Protein AF-A0ABD1E360-F1 (afdb_monomer_lite)

Sequence (286 aa):
MIKMSAKTRVPNFTTKESLCLLDLVDRYKSVLECKKSDTFANKQKKETWDKLAQEFNAKNEAYRPVDVLKNKYANCKRMAKRRNADEKMYIGGTGGGPPIDIRKPNDEDLKIKNIIGSQLTGRESQFDSDAIANAEVIIEGVYDIQETETEDVEKIEDTNVKILPNNDQAQNSNHNWKNYTPGDLKTPKSTHLKVKHHKDGIANKIVKWTEKKAEKEELEKVMSKEIFELNKTQRQKLFEIELKCAEEKLKQIIEENAMKNTELKRKLEMLEEEHDLKMKILRKNN

Secondary structure (DSSP, 8-state):
-------PPPPPPPHHHHHHHHHHHHHTHHHHT-----HHHHHHHHHHHHHHHHHHHHHSSS---HHHHHHHHHHHHHHHHHHHHHHHHHHT--S-PPPP--PPPPHHHHHHHHHHTHHHH-PPPTTSTT----------------------------------------------GGG--GGGG-PPPPGGG-----SS-HHHHHHHHHHHHHHHHHHHHHHHHHHHHHHHHHHHHHHHHHHHHHHHHHHHHHHHHHHHHHHHHHHHHHHHHHHHHHHHHHHH--

pLDDT: mean 78.46, std 20.77, range [28.91, 98.0]

Foldseek 3Di:
DPPPPDDPDADDDDPVLLVLLLVLCLVVLCLCVDPDDDPVSVVSNVVSLVVSLVVSVVVDVGRDDSVRSVVSVVVLLVVLLVLLVVVVCLVPDPPPDDDDPSPDQDPSS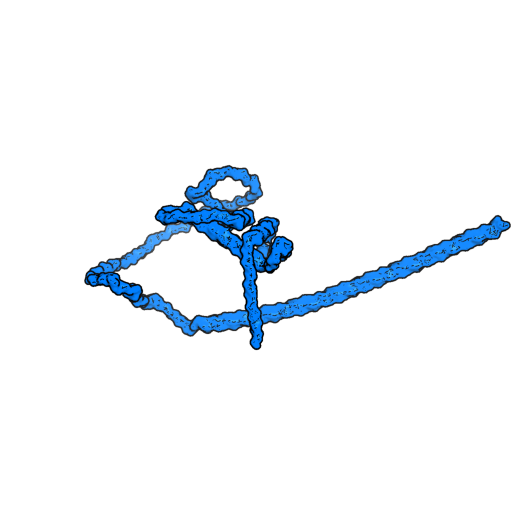VSSCVSNPCVRNPDADPPDPPRPDDDDDDDDDDDDDDDDDDDDDDDDDDDDDPDDDPPPPPPDDPDDCPPDDPVVPDDDDDPVPDDDDDPCPPVVVVVVVVVVVVVVVVVVVVVVVVVVVVVVVVVVVVVVVVVVVVVVVVVVVVVVVVVVVVVVVVVVVVVVVVVVVVVVVVVVVD

Organism: Hypothenemus hampei (NCBI:txid57062)

InterPro domains:
  IPR028002 Myb/SANT-like DNA-binding domain 5 [PF13873] (9-85)

Radius of gyration: 41.07 Å; chains: 1; bounding box: 122×69×112 Å

Structure (mmCIF, N/CA/C/O backbone):
data_AF-A0ABD1E360-F1
#
_entry.id   AF-A0ABD1E360-F1
#
loop_
_atom_site.group_PDB
_atom_site.id
_atom_site.type_symbol
_atom_site.label_atom_id
_atom_site.label_alt_id
_atom_site.label_comp_id
_atom_site.label_asym_id
_atom_site.label_entity_id
_atom_site.label_seq_id
_atom_site.pdbx_PDB_ins_code
_atom_site.Cartn_x
_atom_site.Cartn_y
_atom_site.Cartn_z
_atom_site.occupancy
_atom_site.B_iso_or_equiv
_atom_site.auth_seq_id
_atom_site.auth_comp_id
_atom_site.auth_asym_id
_atom_site.auth_atom_id
_atom_site.pdbx_PDB_model_num
ATOM 1 N N . MET A 1 1 ? 26.573 -27.887 8.930 1.00 38.09 1 MET A N 1
ATOM 2 C CA . MET A 1 1 ? 26.212 -27.460 7.558 1.00 38.09 1 MET A CA 1
ATOM 3 C C . MET A 1 1 ? 24.713 -27.191 7.515 1.00 38.09 1 MET A C 1
ATOM 5 O O . MET A 1 1 ? 23.936 -28.136 7.541 1.00 38.09 1 MET A O 1
ATOM 9 N N . ILE A 1 2 ? 24.294 -25.925 7.522 1.00 42.62 2 ILE A N 1
ATOM 10 C CA . ILE A 1 2 ? 22.883 -25.564 7.329 1.00 42.62 2 ILE A CA 1
ATOM 11 C C . ILE A 1 2 ? 22.625 -25.638 5.823 1.00 42.62 2 ILE A C 1
ATOM 13 O O . ILE A 1 2 ? 23.199 -24.861 5.062 1.00 42.62 2 ILE A O 1
ATOM 17 N N . LYS A 1 3 ? 21.821 -26.610 5.378 1.00 44.38 3 LYS A N 1
ATOM 18 C CA . LYS A 1 3 ? 21.340 -26.666 3.993 1.00 44.38 3 LYS A CA 1
ATOM 19 C C . LYS A 1 3 ? 20.515 -25.401 3.745 1.00 44.38 3 LYS A C 1
ATOM 21 O O . LYS A 1 3 ? 19.413 -25.287 4.272 1.00 44.38 3 LYS A O 1
ATOM 26 N N . MET A 1 4 ? 21.037 -24.455 2.963 1.00 49.78 4 MET A N 1
ATOM 27 C CA . MET A 1 4 ? 20.188 -23.423 2.374 1.00 49.78 4 MET A CA 1
ATOM 28 C C . MET A 1 4 ? 19.175 -24.142 1.485 1.00 49.78 4 MET A C 1
ATOM 30 O O . MET A 1 4 ? 19.559 -24.816 0.527 1.00 49.78 4 MET A O 1
ATOM 34 N N . SER A 1 5 ? 17.892 -24.064 1.834 1.00 53.06 5 SER A N 1
ATOM 35 C CA . SER A 1 5 ? 16.832 -24.565 0.968 1.00 53.06 5 SER A CA 1
ATOM 36 C C . SER A 1 5 ? 16.891 -23.796 -0.351 1.00 53.06 5 SER A C 1
ATOM 38 O O . SER A 1 5 ? 16.971 -22.565 -0.374 1.00 53.06 5 SER A O 1
ATOM 40 N N . ALA A 1 6 ? 16.911 -24.522 -1.469 1.00 57.22 6 ALA A N 1
ATOM 41 C CA . ALA A 1 6 ? 16.827 -23.912 -2.784 1.00 57.22 6 ALA A CA 1
ATOM 42 C C . ALA A 1 6 ? 15.533 -23.091 -2.842 1.00 57.22 6 ALA A C 1
ATOM 44 O O . ALA A 1 6 ? 14.439 -23.633 -2.692 1.00 57.22 6 ALA A O 1
ATOM 45 N N . LYS A 1 7 ? 15.657 -21.770 -2.998 1.00 58.00 7 LYS A N 1
ATOM 46 C CA . LYS A 1 7 ? 14.508 -20.870 -3.089 1.00 58.00 7 LYS A CA 1
ATOM 47 C C . LYS A 1 7 ? 13.750 -21.204 -4.370 1.00 58.00 7 LYS A C 1
ATOM 49 O O . LYS A 1 7 ? 14.189 -20.838 -5.459 1.00 58.00 7 LYS A O 1
ATOM 54 N N . THR A 1 8 ? 12.642 -21.928 -4.238 1.00 61.66 8 THR A N 1
ATOM 55 C CA . THR A 1 8 ? 11.751 -22.259 -5.350 1.00 61.66 8 THR A CA 1
ATOM 56 C C . THR A 1 8 ? 11.389 -20.970 -6.079 1.00 61.66 8 THR A C 1
ATOM 58 O O . THR A 1 8 ? 10.963 -19.993 -5.457 1.00 61.66 8 THR A O 1
ATOM 61 N N . ARG A 1 9 ? 11.636 -20.926 -7.393 1.00 67.69 9 ARG A N 1
ATOM 62 C CA . ARG A 1 9 ? 11.351 -19.732 -8.194 1.00 67.69 9 ARG A CA 1
ATOM 63 C C . ARG A 1 9 ? 9.847 -19.483 -8.146 1.00 67.69 9 ARG A C 1
ATOM 65 O O . ARG A 1 9 ? 9.062 -20.377 -8.444 1.00 67.69 9 ARG A O 1
ATOM 72 N N . VAL A 1 10 ? 9.465 -18.271 -7.754 1.00 70.56 10 VAL A N 1
ATOM 73 C CA . VAL A 1 10 ? 8.061 -17.851 -7.767 1.00 70.56 10 VAL A CA 1
ATOM 74 C C . VAL A 1 10 ? 7.578 -17.861 -9.224 1.00 70.56 10 VAL A C 1
ATOM 76 O O . VAL A 1 10 ? 8.328 -17.398 -10.090 1.00 70.56 10 VAL A O 1
ATOM 79 N N . PRO A 1 11 ? 6.364 -18.362 -9.515 1.00 80.06 11 PRO A N 1
ATOM 80 C CA . PRO A 1 11 ? 5.799 -18.311 -10.856 1.00 80.06 11 PRO A CA 1
ATOM 81 C C . PRO A 1 11 ? 5.786 -16.883 -11.413 1.00 80.06 11 PRO A C 1
ATOM 83 O O . PRO A 1 11 ? 5.513 -15.910 -10.692 1.00 80.06 11 PRO A O 1
ATOM 86 N N . ASN A 1 12 ? 6.067 -16.761 -12.712 1.00 89.56 12 ASN A N 1
ATOM 87 C CA . ASN A 1 12 ? 5.958 -15.489 -13.421 1.00 89.56 12 ASN A CA 1
ATOM 88 C C . ASN A 1 12 ? 4.529 -14.936 -13.311 1.00 89.56 12 ASN A C 1
ATOM 90 O O . ASN A 1 12 ? 3.576 -15.675 -13.073 1.00 89.56 12 ASN A O 1
ATOM 94 N N . PHE A 1 13 ? 4.386 -13.621 -13.458 1.00 91.12 13 PHE A N 1
ATOM 95 C CA . PHE A 1 13 ? 3.066 -13.006 -13.549 1.00 91.12 13 PHE A CA 1
ATOM 96 C C . PHE A 1 13 ? 2.423 -13.356 -14.885 1.00 91.12 13 PHE A C 1
ATOM 98 O O . PHE A 1 13 ? 3.027 -13.152 -15.938 1.00 91.12 13 PHE A O 1
ATOM 105 N N . THR A 1 14 ? 1.188 -13.829 -14.830 1.00 91.69 14 THR A N 1
ATOM 106 C CA . THR A 1 14 ? 0.319 -13.933 -15.999 1.00 91.69 14 THR A CA 1
ATOM 107 C C . THR A 1 14 ? -0.167 -12.545 -16.428 1.00 91.69 14 THR A C 1
ATOM 109 O O . THR A 1 14 ? -0.127 -11.574 -15.659 1.00 91.69 14 THR A O 1
ATOM 112 N N . THR A 1 15 ? -0.657 -12.432 -17.662 1.00 90.88 15 THR A N 1
ATOM 113 C CA . THR A 1 15 ? -1.258 -11.187 -18.166 1.00 90.88 15 THR A CA 1
ATOM 114 C C . THR A 1 15 ? -2.479 -10.791 -17.332 1.00 90.88 15 THR A C 1
ATOM 116 O O . THR A 1 15 ? -2.609 -9.634 -16.949 1.00 90.88 15 THR A O 1
ATOM 119 N N . LYS A 1 16 ? -3.326 -11.762 -16.955 1.00 91.50 16 LYS A N 1
ATOM 120 C CA . LYS A 1 16 ? -4.513 -11.535 -16.114 1.00 91.50 16 LYS A CA 1
ATOM 121 C C . LYS A 1 16 ? -4.145 -10.977 -14.737 1.00 91.50 16 LYS A C 1
ATOM 123 O O . LYS A 1 16 ? -4.737 -9.994 -14.303 1.00 91.50 16 LYS A O 1
ATOM 128 N N . GLU A 1 17 ? -3.141 -11.556 -14.078 1.00 93.62 17 GLU A N 1
ATOM 129 C CA . GLU A 1 17 ? -2.633 -11.037 -12.802 1.00 93.62 17 GLU A CA 1
ATOM 130 C C . GLU A 1 17 ? -2.058 -9.627 -12.957 1.00 93.62 17 GLU A C 1
ATOM 132 O O . GLU A 1 17 ? -2.291 -8.761 -12.118 1.00 93.62 17 GLU A O 1
ATOM 137 N N . SER A 1 18 ? -1.313 -9.378 -14.036 1.00 94.19 18 SER A N 1
ATOM 138 C CA . SER A 1 18 ? -0.721 -8.061 -14.288 1.00 94.19 18 SER A CA 1
ATOM 139 C C . SER A 1 18 ? -1.804 -6.998 -14.481 1.00 94.19 18 SER A C 1
ATOM 141 O O . SER A 1 18 ? -1.735 -5.947 -13.850 1.00 94.19 18 SER A O 1
ATOM 143 N N . LEU A 1 19 ? -2.847 -7.288 -15.263 1.00 94.44 19 LEU A N 1
ATOM 144 C CA . LEU A 1 19 ? -3.990 -6.389 -15.447 1.00 94.44 19 LEU A CA 1
ATOM 145 C C . LEU A 1 19 ? -4.777 -6.184 -14.147 1.00 94.44 19 LEU A C 1
ATOM 147 O O . LEU A 1 19 ? -5.068 -5.043 -13.798 1.00 94.44 19 LEU A O 1
ATOM 151 N N . CYS A 1 20 ? -5.029 -7.252 -13.382 1.00 94.88 20 CYS A N 1
ATOM 152 C CA . CYS A 1 20 ? -5.690 -7.160 -12.078 1.00 94.88 20 CYS A CA 1
ATOM 153 C C . CYS A 1 20 ? -4.910 -6.266 -11.101 1.00 94.88 20 CYS A C 1
ATOM 155 O O . CYS A 1 20 ? -5.510 -5.504 -10.342 1.00 94.88 20 CYS A O 1
ATOM 157 N N . LEU A 1 21 ? -3.575 -6.349 -11.102 1.00 96.44 21 LEU A N 1
ATOM 158 C CA . LEU A 1 21 ? -2.732 -5.468 -10.298 1.00 96.44 21 LEU A CA 1
ATOM 159 C C . LEU A 1 21 ? -2.902 -4.006 -10.729 1.00 96.44 21 LEU A C 1
ATOM 161 O O . LEU A 1 21 ? -3.075 -3.143 -9.873 1.00 96.44 21 LEU A O 1
ATOM 165 N N . LEU A 1 22 ? -2.878 -3.727 -12.034 1.00 96.56 22 LEU A N 1
ATOM 166 C CA . LEU A 1 22 ? -3.043 -2.367 -12.555 1.00 96.56 22 LEU A CA 1
ATOM 167 C C . LEU A 1 22 ? -4.429 -1.784 -12.247 1.00 96.56 22 LEU A C 1
ATOM 169 O O . LEU A 1 22 ? -4.507 -0.614 -11.889 1.00 96.56 22 LEU A O 1
ATOM 173 N N . ASP A 1 23 ? -5.491 -2.589 -12.299 1.00 96.12 23 ASP A N 1
ATOM 174 C CA . ASP A 1 23 ? -6.851 -2.169 -11.925 1.00 96.12 23 ASP A CA 1
ATOM 175 C C . ASP A 1 23 ? -6.960 -1.752 -10.461 1.00 96.12 23 ASP A C 1
ATOM 177 O O . ASP A 1 23 ? -7.565 -0.732 -10.126 1.00 96.12 23 ASP A O 1
ATOM 181 N N . LEU A 1 24 ? -6.353 -2.536 -9.569 1.00 96.44 24 LEU A N 1
ATOM 182 C CA . LEU A 1 24 ? -6.313 -2.189 -8.155 1.00 96.44 24 LEU A CA 1
ATOM 183 C C . LEU A 1 24 ? -5.485 -0.921 -7.926 1.00 96.44 24 LEU A C 1
ATOM 185 O O . LEU A 1 24 ? -5.891 -0.060 -7.150 1.00 96.44 24 LEU A O 1
ATOM 189 N N . VAL A 1 25 ? -4.350 -0.772 -8.614 1.00 96.75 25 VAL A N 1
ATOM 190 C CA . VAL A 1 25 ? -3.524 0.436 -8.499 1.00 96.75 25 VAL A CA 1
ATOM 191 C C . VAL A 1 25 ? -4.261 1.678 -9.004 1.00 96.75 25 VAL A C 1
ATOM 193 O O . VAL A 1 25 ? -4.193 2.705 -8.334 1.00 96.75 25 VAL A O 1
ATOM 196 N N . ASP A 1 26 ? -4.990 1.600 -10.121 1.00 95.81 26 ASP A N 1
ATOM 197 C CA . ASP A 1 26 ? -5.773 2.731 -10.640 1.00 95.81 26 ASP A CA 1
ATOM 198 C C . ASP A 1 26 ? -6.840 3.186 -9.635 1.00 95.81 26 ASP A C 1
ATOM 200 O O . ASP A 1 26 ? -6.977 4.382 -9.374 1.00 95.81 26 ASP A O 1
ATOM 204 N N . ARG A 1 27 ? -7.511 2.241 -8.961 1.00 96.06 27 ARG A N 1
ATOM 205 C CA . ARG A 1 27 ? -8.482 2.554 -7.901 1.00 96.06 27 ARG A CA 1
ATOM 206 C C . ARG A 1 27 ? -7.861 3.341 -6.743 1.00 96.06 27 ARG A C 1
ATOM 208 O O . ARG A 1 27 ? -8.491 4.252 -6.212 1.00 96.06 27 ARG A O 1
ATOM 215 N N . TYR A 1 28 ? -6.635 3.002 -6.345 1.00 95.88 28 TYR A N 1
ATOM 216 C CA . TYR A 1 28 ? -5.933 3.644 -5.226 1.00 95.88 28 TYR A CA 1
ATOM 217 C C . TYR A 1 28 ? -4.917 4.713 -5.660 1.00 95.88 28 TYR A C 1
ATOM 219 O O . TYR A 1 28 ? -4.086 5.143 -4.850 1.00 95.88 28 TYR A O 1
ATOM 227 N N . LYS A 1 29 ? -4.958 5.172 -6.919 1.00 94.31 29 LYS A N 1
ATOM 228 C CA . LYS A 1 29 ? -3.917 6.045 -7.486 1.00 94.31 29 LYS A CA 1
ATOM 229 C C . LYS A 1 29 ? -3.733 7.360 -6.738 1.00 94.31 29 LYS A C 1
ATOM 231 O O . LYS A 1 29 ? -2.605 7.831 -6.621 1.00 94.31 29 LYS A O 1
ATOM 236 N N . SER A 1 30 ? -4.807 7.920 -6.179 1.00 93.00 30 SER A N 1
ATOM 237 C CA . SER A 1 30 ? -4.770 9.178 -5.423 1.00 93.00 30 SER A CA 1
ATOM 238 C C . SER A 1 30 ? -3.831 9.112 -4.216 1.00 93.00 30 SER A C 1
ATOM 240 O O . SER A 1 30 ? -3.186 10.105 -3.889 1.00 93.00 30 SER A O 1
ATOM 242 N N . VAL A 1 31 ? -3.705 7.938 -3.590 1.00 94.62 31 VAL A N 1
ATOM 243 C CA . VAL A 1 31 ? -2.802 7.697 -2.456 1.00 94.62 31 VAL A CA 1
ATOM 244 C C . VAL A 1 31 ? -1.449 7.173 -2.940 1.00 94.62 31 VAL A C 1
ATOM 246 O O . VAL A 1 31 ? -0.402 7.661 -2.505 1.00 94.62 31 VAL A O 1
ATOM 249 N N . LEU A 1 32 ? -1.448 6.197 -3.856 1.00 93.81 32 LEU A N 1
ATOM 250 C CA . LEU A 1 32 ? -0.231 5.504 -4.293 1.00 93.81 32 LEU A CA 1
ATOM 251 C C . LEU A 1 32 ? 0.694 6.381 -5.149 1.00 93.81 32 LEU A C 1
ATOM 253 O O . LEU A 1 32 ? 1.909 6.340 -4.958 1.00 93.81 32 LEU A O 1
ATOM 257 N N . GLU A 1 33 ? 0.136 7.204 -6.039 1.00 92.94 33 GLU A N 1
ATOM 258 C CA . GLU A 1 33 ? 0.883 8.129 -6.908 1.00 92.94 33 GLU A CA 1
ATOM 259 C C . GLU A 1 33 ? 0.917 9.565 -6.353 1.00 92.94 33 GLU A C 1
ATOM 261 O O . GLU A 1 33 ? 1.353 10.498 -7.029 1.00 92.94 33 GLU A O 1
ATOM 266 N N . CYS A 1 34 ? 0.508 9.762 -5.094 1.00 91.75 34 CYS A N 1
ATOM 267 C CA . CYS A 1 34 ? 0.651 11.047 -4.421 1.00 91.75 34 CYS A CA 1
ATOM 268 C C . CYS A 1 34 ? 2.135 11.437 -4.308 1.00 91.75 34 CYS A C 1
ATOM 270 O O . CYS A 1 34 ? 2.953 10.659 -3.810 1.00 91.75 34 CYS A O 1
ATOM 272 N N . LYS A 1 35 ? 2.490 12.666 -4.698 1.00 88.38 35 LYS A N 1
ATOM 273 C CA . LYS A 1 35 ? 3.874 13.174 -4.629 1.00 88.38 35 LYS A CA 1
ATOM 274 C C . LYS A 1 35 ? 4.323 13.586 -3.221 1.00 88.38 35 LYS A C 1
ATOM 276 O O . LYS A 1 35 ? 5.508 13.821 -3.015 1.00 88.38 35 LYS A O 1
ATOM 281 N N . LYS A 1 36 ? 3.404 13.656 -2.249 1.00 90.06 36 LYS A N 1
ATOM 282 C CA . LYS A 1 36 ? 3.730 14.007 -0.859 1.00 90.06 36 LYS A CA 1
ATOM 283 C C . LYS A 1 36 ? 4.608 12.929 -0.214 1.00 90.06 36 LYS A C 1
ATOM 285 O O . LYS A 1 36 ? 4.398 11.729 -0.439 1.00 90.06 36 LYS A O 1
ATOM 290 N N . SER A 1 37 ? 5.573 13.373 0.592 1.00 89.38 37 SER A N 1
ATOM 291 C CA . SER A 1 37 ? 6.573 12.524 1.259 1.00 89.38 37 SER A CA 1
ATOM 292 C C . SER A 1 37 ? 6.511 12.610 2.792 1.00 89.38 37 SER A C 1
ATOM 294 O O . SER A 1 37 ? 7.487 12.306 3.479 1.00 89.38 37 SER A O 1
ATOM 296 N N . ASP A 1 38 ? 5.362 12.999 3.337 1.00 93.44 38 ASP A N 1
ATOM 297 C CA . ASP A 1 38 ? 5.176 13.149 4.780 1.00 93.44 38 ASP A CA 1
ATOM 298 C C . ASP A 1 38 ? 5.100 11.783 5.477 1.00 93.44 38 ASP A C 1
ATOM 300 O O . ASP A 1 38 ? 4.693 10.778 4.885 1.00 93.44 38 ASP A O 1
ATOM 304 N N . THR A 1 39 ? 5.437 11.730 6.767 1.00 93.62 39 THR A N 1
ATOM 305 C CA . THR A 1 39 ? 5.366 10.497 7.577 1.00 93.62 39 THR A CA 1
ATOM 306 C C . THR A 1 39 ? 3.973 9.863 7.535 1.00 93.62 39 THR A C 1
ATOM 308 O O . THR A 1 39 ? 3.843 8.649 7.363 1.00 93.62 39 THR A O 1
ATOM 311 N N . PHE A 1 40 ? 2.929 10.691 7.603 1.00 92.50 40 PHE A N 1
ATOM 312 C CA . PHE A 1 40 ? 1.538 10.273 7.462 1.00 92.50 40 PHE A CA 1
ATOM 313 C C . PHE A 1 40 ? 1.229 9.715 6.064 1.00 92.50 40 PHE A C 1
ATOM 315 O O . PHE A 1 40 ? 0.664 8.628 5.952 1.00 92.50 40 PHE A O 1
ATOM 322 N N . ALA A 1 41 ? 1.663 10.397 4.998 1.00 91.44 41 ALA A N 1
ATOM 323 C CA . ALA A 1 41 ? 1.473 9.936 3.621 1.00 91.44 41 ALA A CA 1
ATOM 324 C C . ALA A 1 41 ? 2.189 8.599 3.361 1.00 91.44 41 ALA A C 1
ATOM 326 O O . ALA A 1 41 ? 1.646 7.709 2.706 1.00 91.44 41 ALA A O 1
ATOM 327 N N . ASN A 1 42 ? 3.385 8.411 3.923 1.00 93.44 42 ASN A N 1
ATOM 328 C CA . ASN A 1 42 ? 4.132 7.157 3.826 1.00 93.44 42 ASN A CA 1
ATOM 329 C C . ASN A 1 42 ? 3.425 6.011 4.559 1.00 93.44 42 ASN A C 1
ATOM 331 O O . ASN A 1 42 ? 3.339 4.900 4.027 1.00 93.44 42 ASN A O 1
ATOM 335 N N . LYS A 1 43 ? 2.864 6.283 5.745 1.00 95.38 43 LYS A N 1
ATOM 336 C CA . LYS A 1 43 ? 2.030 5.322 6.477 1.00 95.38 43 LYS A CA 1
ATOM 337 C C . LYS A 1 43 ? 0.784 4.944 5.669 1.00 95.38 43 LYS A C 1
ATOM 339 O O . LYS A 1 43 ? 0.543 3.757 5.470 1.00 95.38 43 LYS A O 1
ATOM 344 N N . GLN A 1 44 ? 0.065 5.922 5.118 1.00 95.94 44 GLN A N 1
ATOM 345 C CA . GLN A 1 44 ? -1.107 5.674 4.272 1.00 95.94 44 GLN A CA 1
ATOM 346 C C . GLN A 1 44 ? -0.770 4.857 3.021 1.00 95.94 44 GLN A C 1
ATOM 348 O O . GLN A 1 44 ? -1.484 3.909 2.695 1.00 95.94 44 GLN A O 1
ATOM 353 N N . LYS A 1 45 ? 0.334 5.169 2.331 1.00 95.62 45 LYS A N 1
ATOM 354 C CA . LYS A 1 45 ? 0.813 4.382 1.184 1.00 95.62 45 LYS A CA 1
ATOM 355 C C . LYS A 1 45 ? 1.095 2.940 1.587 1.00 95.62 45 LYS A C 1
ATOM 357 O O . LYS A 1 45 ? 0.702 2.028 0.865 1.00 95.62 45 LYS A O 1
ATOM 362 N N . LYS A 1 46 ? 1.751 2.719 2.731 1.00 96.31 46 LYS A N 1
ATOM 363 C CA . LYS A 1 46 ? 2.026 1.372 3.249 1.00 96.31 46 LYS A CA 1
ATOM 364 C C . LYS A 1 46 ? 0.731 0.599 3.506 1.00 96.31 46 LYS A C 1
ATOM 366 O O . LYS A 1 46 ? 0.564 -0.473 2.938 1.00 96.31 46 LYS A O 1
ATOM 371 N N . GLU A 1 47 ? -0.198 1.175 4.264 1.00 96.94 47 GLU A N 1
ATOM 372 C CA . GLU A 1 47 ? -1.494 0.552 4.568 1.00 96.94 47 GLU A CA 1
ATOM 373 C C . GLU A 1 47 ? -2.315 0.270 3.303 1.00 96.94 47 GLU A C 1
ATOM 375 O O . GLU A 1 47 ? -2.965 -0.767 3.190 1.00 96.94 47 GLU A O 1
ATOM 380 N N . THR A 1 48 ? -2.263 1.171 2.321 1.00 97.56 48 THR A N 1
ATOM 381 C CA . THR A 1 48 ? -2.951 1.002 1.034 1.00 97.56 48 THR A CA 1
ATOM 382 C C . THR A 1 48 ? -2.348 -0.145 0.228 1.00 97.56 48 THR A C 1
ATOM 384 O O . THR A 1 48 ? -3.084 -0.936 -0.353 1.00 97.56 48 THR A O 1
ATOM 387 N N . TRP A 1 49 ? -1.020 -0.286 0.228 1.00 98.00 49 TRP A N 1
ATOM 388 C CA . TRP A 1 49 ? -0.347 -1.426 -0.394 1.00 98.00 49 TRP A CA 1
ATOM 389 C C . TRP A 1 49 ? -0.685 -2.755 0.289 1.00 98.00 49 TRP A C 1
ATOM 391 O O . TRP A 1 49 ? -0.867 -3.753 -0.406 1.00 98.00 49 TRP A O 1
ATOM 401 N N . ASP A 1 50 ? -0.797 -2.768 1.618 1.00 97.38 50 ASP A N 1
ATOM 402 C CA . ASP A 1 50 ? -1.184 -3.964 2.372 1.00 97.38 50 ASP A CA 1
ATOM 403 C C . ASP A 1 50 ? -2.629 -4.379 2.039 1.00 97.38 50 ASP A C 1
ATOM 405 O O . ASP A 1 50 ? -2.881 -5.544 1.728 1.00 97.38 50 ASP A O 1
ATOM 409 N N . LYS A 1 51 ? -3.565 -3.418 1.992 1.00 97.44 51 LYS A N 1
ATOM 410 C CA . LYS A 1 51 ? -4.955 -3.643 1.548 1.00 97.44 51 LYS A CA 1
ATOM 411 C C . LYS A 1 51 ? -5.027 -4.140 0.105 1.00 97.44 51 LYS A C 1
ATOM 413 O O . LYS A 1 51 ? -5.708 -5.121 -0.181 1.00 97.44 51 LYS A O 1
ATOM 418 N N . LEU A 1 52 ? -4.280 -3.506 -0.800 1.00 97.56 52 LEU A N 1
ATOM 419 C CA . LEU A 1 52 ? -4.206 -3.909 -2.203 1.00 97.56 52 LEU A CA 1
ATOM 420 C C . LEU A 1 52 ? -3.712 -5.351 -2.336 1.00 97.56 52 LEU A C 1
ATOM 422 O O . LEU A 1 52 ? -4.275 -6.114 -3.117 1.00 97.56 52 LEU A O 1
ATOM 426 N N . ALA A 1 53 ? -2.687 -5.744 -1.577 1.00 96.12 53 ALA A N 1
ATOM 427 C CA . ALA A 1 53 ? -2.170 -7.108 -1.610 1.00 96.12 53 ALA A CA 1
ATOM 428 C C . ALA A 1 53 ? -3.188 -8.129 -1.087 1.00 96.12 53 ALA A C 1
ATOM 430 O O . ALA A 1 53 ? -3.298 -9.213 -1.657 1.00 96.12 53 ALA A O 1
ATOM 431 N N . GLN A 1 54 ? -3.956 -7.789 -0.049 1.00 95.88 54 GLN A N 1
ATOM 432 C CA . GLN A 1 54 ? -5.056 -8.634 0.428 1.00 95.88 54 GLN A CA 1
ATOM 433 C C . GLN A 1 54 ? -6.117 -8.828 -0.663 1.00 95.88 54 GLN A C 1
ATOM 435 O O . GLN A 1 54 ? -6.468 -9.965 -0.971 1.00 95.88 54 GLN A O 1
ATOM 440 N N . GLU A 1 55 ? -6.567 -7.751 -1.315 1.00 96.25 55 GLU A N 1
ATOM 441 C CA . GLU A 1 55 ? -7.541 -7.841 -2.413 1.00 96.25 55 GLU A CA 1
ATOM 442 C C . GLU A 1 55 ? -7.003 -8.596 -3.630 1.00 96.25 55 GLU A C 1
ATOM 444 O O . GLU A 1 55 ? -7.730 -9.366 -4.259 1.00 96.25 55 GLU A O 1
ATOM 449 N N . PHE A 1 56 ? -5.733 -8.387 -3.973 1.00 96.12 56 PHE A N 1
ATOM 450 C CA . PHE A 1 56 ? -5.083 -9.080 -5.078 1.00 96.12 56 PHE A CA 1
ATOM 451 C C . PHE A 1 56 ? -5.040 -10.588 -4.822 1.00 96.12 56 PHE A C 1
ATOM 453 O O . PHE A 1 56 ? -5.446 -11.368 -5.682 1.00 96.12 56 PHE A O 1
ATOM 460 N N . ASN A 1 57 ? -4.589 -10.992 -3.632 1.00 94.69 57 ASN A N 1
ATOM 461 C CA . ASN A 1 57 ? -4.467 -12.397 -3.253 1.00 94.69 57 ASN A CA 1
ATOM 462 C C . ASN A 1 57 ? -5.830 -13.069 -3.025 1.00 94.69 57 ASN A C 1
ATOM 464 O O . ASN A 1 57 ? -5.928 -14.279 -3.159 1.00 94.69 57 ASN A O 1
ATOM 468 N N . ALA A 1 58 ? -6.889 -12.308 -2.729 1.00 93.50 58 ALA A N 1
ATOM 469 C CA . ALA A 1 58 ? -8.251 -12.839 -2.674 1.00 93.50 58 ALA A CA 1
ATOM 470 C C . ALA A 1 58 ? -8.837 -13.138 -4.069 1.00 93.50 58 ALA A C 1
ATOM 472 O O . ALA A 1 58 ? -9.722 -13.979 -4.198 1.00 93.50 58 ALA A O 1
ATOM 473 N N . LYS A 1 59 ? -8.365 -12.444 -5.115 1.00 91.12 59 LYS A N 1
ATOM 474 C CA . LYS A 1 59 ? -8.856 -12.581 -6.501 1.00 91.12 59 LYS A CA 1
ATOM 475 C C . LYS A 1 59 ? -8.024 -13.519 -7.376 1.00 91.12 59 LYS A C 1
ATOM 477 O O . LYS A 1 59 ? -8.481 -13.892 -8.454 1.00 91.12 59 LYS A O 1
ATOM 482 N N . ASN A 1 60 ? -6.802 -13.844 -6.962 1.00 89.31 60 ASN A N 1
ATOM 483 C CA . ASN A 1 60 ? -5.851 -14.627 -7.746 1.00 89.31 60 ASN A CA 1
ATOM 484 C C . ASN A 1 60 ? -5.426 -15.877 -6.973 1.00 89.31 60 ASN A C 1
ATOM 486 O O . ASN A 1 60 ? -5.317 -15.858 -5.754 1.00 89.31 60 ASN A O 1
ATOM 490 N N . GLU A 1 61 ? -5.138 -16.953 -7.698 1.00 84.75 61 GLU A N 1
ATOM 491 C CA . GLU A 1 61 ? -4.766 -18.246 -7.107 1.00 84.75 61 GLU A CA 1
ATOM 492 C C . GLU A 1 61 ? -3.357 -18.232 -6.492 1.00 84.75 61 GLU A C 1
ATOM 494 O O . GLU A 1 61 ? -3.083 -18.925 -5.513 1.00 84.75 61 GLU A O 1
ATOM 499 N N . ALA A 1 62 ? -2.446 -17.437 -7.059 1.00 85.31 62 ALA A N 1
ATOM 500 C CA . ALA A 1 62 ? -1.069 -17.349 -6.599 1.00 85.31 62 ALA A CA 1
ATOM 501 C C . ALA A 1 62 ? -0.906 -16.244 -5.550 1.00 85.31 62 ALA A C 1
ATOM 503 O O . ALA A 1 62 ? -1.072 -15.058 -5.842 1.00 85.31 62 ALA A O 1
ATOM 504 N N . TYR A 1 63 ? -0.482 -16.629 -4.346 1.00 90.50 63 TYR A N 1
ATOM 505 C CA . TYR A 1 63 ? -0.126 -15.669 -3.307 1.00 90.50 63 TYR A CA 1
ATOM 506 C C . TYR A 1 63 ? 1.119 -14.867 -3.700 1.00 90.50 63 TYR A C 1
ATOM 508 O O . TYR A 1 63 ? 2.182 -15.425 -3.996 1.00 90.50 63 TYR A O 1
ATOM 516 N N . ARG A 1 64 ? 1.012 -13.538 -3.640 1.00 90.25 64 ARG A N 1
ATOM 517 C CA . ARG A 1 64 ? 2.115 -12.613 -3.896 1.00 90.25 64 ARG A CA 1
ATOM 518 C C . ARG A 1 64 ? 2.258 -11.624 -2.735 1.00 90.25 64 ARG A C 1
ATOM 520 O O . ARG A 1 64 ? 1.295 -10.936 -2.388 1.00 90.25 64 ARG A O 1
ATOM 527 N N . PRO A 1 65 ? 3.452 -11.518 -2.123 1.00 92.12 65 PRO A N 1
ATOM 528 C CA . PRO A 1 65 ? 3.689 -10.548 -1.065 1.00 92.12 65 PRO A CA 1
ATOM 529 C C . PRO A 1 65 ? 3.732 -9.125 -1.631 1.00 92.12 65 PRO A C 1
ATOM 531 O O . PRO A 1 65 ? 4.066 -8.906 -2.800 1.00 92.12 65 PRO A O 1
ATOM 534 N N . VAL A 1 66 ? 3.459 -8.150 -0.765 1.00 95.81 66 VAL A N 1
ATOM 535 C CA . VAL A 1 66 ? 3.370 -6.720 -1.100 1.00 95.81 66 VAL A CA 1
ATOM 536 C C . VAL A 1 66 ? 4.586 -6.229 -1.894 1.00 95.81 66 VAL A C 1
ATOM 538 O O . VAL A 1 66 ? 4.431 -5.537 -2.899 1.00 95.81 66 VAL A O 1
ATOM 541 N N . ASP A 1 67 ? 5.799 -6.619 -1.500 1.00 94.50 67 ASP A N 1
ATOM 542 C CA . ASP A 1 67 ? 7.032 -6.171 -2.163 1.00 94.50 67 ASP A CA 1
ATOM 543 C C . ASP A 1 67 ? 7.151 -6.679 -3.605 1.00 94.50 67 ASP A C 1
ATOM 545 O O . ASP A 1 67 ? 7.657 -5.978 -4.483 1.00 94.50 67 ASP A O 1
ATOM 549 N N . VAL A 1 68 ? 6.636 -7.879 -3.886 1.00 94.06 68 VAL A N 1
ATOM 550 C CA . VAL A 1 68 ? 6.618 -8.445 -5.241 1.00 94.06 68 VAL A CA 1
ATOM 551 C C . VAL A 1 68 ? 5.628 -7.684 -6.124 1.00 94.06 68 VAL A C 1
ATOM 553 O O . VAL A 1 68 ? 5.949 -7.389 -7.276 1.00 94.06 68 VAL A O 1
ATOM 556 N N . LEU A 1 69 ? 4.468 -7.301 -5.583 1.00 95.81 69 LEU A N 1
ATOM 557 C CA . LEU A 1 69 ? 3.475 -6.486 -6.291 1.00 95.81 69 LEU A CA 1
ATOM 558 C C . LEU A 1 69 ? 4.007 -5.076 -6.583 1.00 95.81 69 LEU A C 1
ATOM 560 O O . LEU A 1 69 ? 3.937 -4.616 -7.724 1.00 95.81 69 LEU A O 1
ATOM 564 N N . LYS A 1 70 ? 4.631 -4.427 -5.591 1.00 96.44 70 LYS A N 1
ATOM 565 C CA . LYS A 1 70 ? 5.305 -3.128 -5.758 1.00 96.44 70 LYS A CA 1
ATOM 566 C C . LYS A 1 70 ? 6.361 -3.180 -6.859 1.00 96.44 70 LYS A C 1
ATOM 568 O O . LYS A 1 70 ? 6.370 -2.327 -7.745 1.00 96.44 70 LYS A O 1
ATOM 573 N N . ASN A 1 71 ? 7.218 -4.201 -6.838 1.00 95.56 71 ASN A N 1
ATOM 574 C CA . ASN A 1 71 ? 8.270 -4.377 -7.836 1.00 95.56 71 ASN A CA 1
ATOM 575 C C . ASN A 1 71 ? 7.709 -4.636 -9.237 1.00 95.56 71 ASN A C 1
ATOM 577 O O . ASN A 1 71 ? 8.219 -4.085 -10.214 1.00 95.56 71 ASN A O 1
ATOM 581 N N . LYS A 1 72 ? 6.654 -5.450 -9.361 1.00 95.31 72 LYS A N 1
ATOM 582 C CA . LYS A 1 72 ? 5.980 -5.674 -10.646 1.00 95.31 72 LYS A CA 1
ATOM 583 C C . LYS A 1 72 ? 5.407 -4.369 -11.192 1.00 95.31 72 LYS A C 1
ATOM 585 O O . LYS A 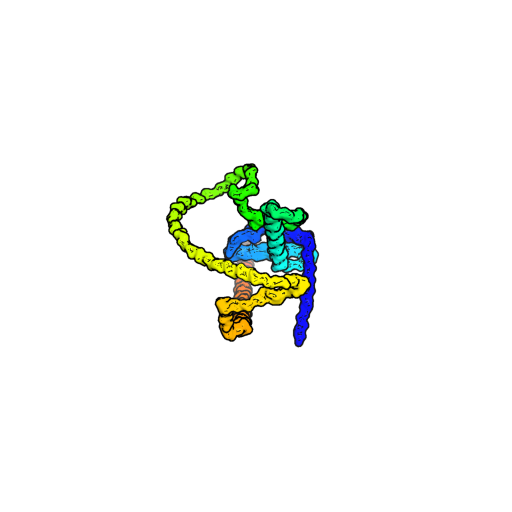1 72 ? 5.690 -4.039 -12.340 1.00 95.31 72 LYS A O 1
ATOM 590 N N . TYR A 1 73 ? 4.702 -3.592 -10.373 1.00 96.62 73 TYR A N 1
ATOM 591 C CA . TYR A 1 73 ? 4.158 -2.301 -10.790 1.00 96.62 73 TYR A CA 1
ATOM 592 C C . TYR A 1 73 ? 5.255 -1.297 -11.185 1.00 96.62 73 TYR A C 1
ATOM 594 O O . TYR A 1 73 ? 5.176 -0.670 -12.241 1.00 96.62 73 TYR A O 1
ATOM 602 N N . ALA A 1 74 ? 6.331 -1.192 -10.398 1.00 95.75 74 ALA A N 1
ATOM 603 C CA . ALA A 1 74 ? 7.480 -0.348 -10.729 1.00 95.75 74 ALA A CA 1
ATOM 604 C C . ALA A 1 74 ? 8.124 -0.747 -12.070 1.00 95.75 74 ALA A C 1
ATOM 606 O O . ALA A 1 74 ? 8.466 0.115 -12.883 1.00 95.75 74 ALA A O 1
ATOM 607 N N . ASN A 1 75 ? 8.233 -2.052 -12.336 1.00 94.81 75 ASN A N 1
ATOM 608 C CA . ASN A 1 75 ? 8.695 -2.561 -13.622 1.00 94.81 75 ASN A CA 1
ATOM 609 C C . ASN A 1 75 ? 7.739 -2.207 -14.767 1.00 94.81 75 ASN A C 1
ATOM 611 O O . ASN A 1 75 ? 8.222 -1.762 -15.805 1.00 94.81 75 ASN A O 1
ATOM 615 N N . CYS A 1 76 ? 6.421 -2.333 -14.588 1.00 94.12 76 CYS A N 1
ATOM 616 C CA . CYS A 1 76 ? 5.437 -1.906 -15.588 1.00 94.12 76 CYS A CA 1
ATOM 617 C C . CYS A 1 76 ? 5.587 -0.408 -15.910 1.00 94.12 76 CYS A C 1
ATOM 619 O O . CYS A 1 76 ? 5.707 -0.053 -17.080 1.00 94.12 76 CYS A O 1
ATOM 621 N N . LYS A 1 77 ? 5.726 0.464 -14.895 1.00 94.31 77 LYS A N 1
ATOM 622 C CA . LYS A 1 77 ? 6.000 1.902 -15.103 1.00 94.31 77 LYS A CA 1
ATOM 623 C C . LYS A 1 77 ? 7.273 2.145 -15.910 1.00 94.31 77 LYS A C 1
ATOM 625 O O . LYS A 1 77 ? 7.279 2.947 -16.840 1.00 94.31 77 LYS A O 1
ATOM 630 N N . ARG A 1 78 ? 8.361 1.457 -15.556 1.00 93.75 78 ARG A N 1
ATOM 631 C CA . ARG A 1 78 ? 9.652 1.584 -16.244 1.00 93.75 78 ARG A CA 1
ATOM 632 C C . ARG A 1 78 ? 9.566 1.135 -17.703 1.00 93.75 78 ARG A C 1
ATOM 634 O O . ARG A 1 78 ? 10.122 1.800 -18.571 1.00 93.75 78 ARG A O 1
ATOM 641 N N . MET A 1 79 ? 8.890 0.019 -17.970 1.00 91.25 79 MET A N 1
ATOM 642 C CA . MET A 1 79 ? 8.729 -0.512 -19.325 1.00 91.25 79 MET A CA 1
ATOM 643 C C . MET A 1 79 ? 7.851 0.382 -20.193 1.00 91.25 79 MET A C 1
ATOM 645 O O . MET A 1 79 ? 8.257 0.681 -21.312 1.00 91.25 79 MET A O 1
ATOM 649 N N . ALA A 1 80 ? 6.734 0.881 -19.662 1.00 91.12 80 ALA A N 1
ATOM 650 C CA . ALA A 1 80 ? 5.877 1.823 -20.375 1.00 91.12 80 ALA A CA 1
ATOM 651 C C . ALA A 1 80 ? 6.635 3.111 -20.740 1.00 91.12 80 ALA A C 1
ATOM 653 O O . ALA A 1 80 ? 6.610 3.533 -21.892 1.00 91.12 80 ALA A O 1
ATOM 654 N N . LYS A 1 81 ? 7.391 3.693 -19.793 1.00 90.50 81 LYS A N 1
ATOM 655 C CA . LYS A 1 81 ? 8.228 4.884 -20.047 1.00 90.50 81 LYS A CA 1
ATOM 656 C C . LYS A 1 81 ? 9.261 4.652 -21.141 1.00 90.50 81 LYS A C 1
ATOM 658 O O . LYS A 1 81 ? 9.426 5.504 -22.004 1.00 90.50 81 LYS A O 1
ATOM 663 N N . ARG A 1 82 ? 9.933 3.498 -21.113 1.00 89.00 82 ARG A N 1
ATOM 664 C CA . ARG A 1 82 ? 10.921 3.136 -22.133 1.00 89.00 82 ARG A CA 1
ATOM 665 C C . ARG A 1 82 ? 10.279 3.011 -23.512 1.00 89.00 82 ARG A C 1
ATOM 667 O O . ARG A 1 82 ? 10.763 3.639 -24.436 1.00 89.00 82 ARG A O 1
ATOM 674 N N . ARG A 1 83 ? 9.172 2.270 -23.631 1.00 87.25 83 ARG A N 1
ATOM 675 C CA . ARG A 1 83 ? 8.458 2.103 -24.910 1.00 87.25 83 ARG A CA 1
ATOM 676 C C . ARG A 1 83 ? 7.986 3.440 -25.479 1.00 87.25 83 ARG A C 1
ATOM 678 O O . ARG A 1 83 ? 8.220 3.702 -26.646 1.00 87.25 83 ARG A O 1
ATOM 685 N N . ASN A 1 84 ? 7.402 4.298 -24.641 1.00 87.06 84 ASN A N 1
ATOM 686 C CA . ASN A 1 84 ? 6.952 5.628 -25.054 1.00 87.06 84 ASN A CA 1
ATOM 687 C C . ASN A 1 84 ? 8.119 6.525 -25.514 1.00 87.06 84 ASN A C 1
ATOM 689 O O . ASN A 1 84 ? 7.971 7.294 -26.456 1.00 87.06 84 ASN A O 1
ATOM 693 N N . ALA A 1 85 ? 9.281 6.443 -24.858 1.00 86.44 85 ALA A N 1
ATOM 694 C CA . ALA A 1 85 ? 10.474 7.179 -25.279 1.00 86.44 85 ALA A CA 1
ATOM 695 C C . ALA A 1 85 ? 11.059 6.636 -26.594 1.00 86.44 85 ALA A C 1
ATOM 697 O O . ALA A 1 85 ? 11.384 7.425 -27.476 1.00 86.44 85 ALA A O 1
ATOM 698 N N . ASP A 1 86 ? 11.148 5.310 -26.732 1.00 84.50 86 ASP A N 1
ATOM 699 C CA . ASP A 1 86 ? 11.617 4.642 -27.952 1.00 84.50 86 ASP A CA 1
ATOM 700 C C . ASP A 1 86 ? 10.711 5.006 -29.151 1.00 84.50 86 ASP A C 1
ATOM 702 O O . ASP A 1 86 ? 11.213 5.304 -30.233 1.00 84.50 86 ASP A O 1
ATOM 706 N N . GLU A 1 87 ? 9.388 5.056 -28.946 1.00 82.50 87 GLU A N 1
ATOM 707 C CA . GLU A 1 87 ? 8.398 5.471 -29.951 1.00 82.50 87 GLU A CA 1
ATOM 708 C C . GLU A 1 87 ? 8.582 6.935 -30.374 1.00 82.50 87 GLU A C 1
ATOM 710 O O . GLU A 1 87 ? 8.699 7.217 -31.566 1.00 82.50 87 GLU A O 1
ATOM 715 N N . LYS A 1 88 ? 8.690 7.866 -29.416 1.00 81.50 88 LYS A N 1
ATOM 716 C CA . LYS A 1 88 ? 8.934 9.290 -29.710 1.00 81.50 88 LYS A CA 1
ATOM 717 C C . LYS A 1 88 ? 10.247 9.518 -30.457 1.00 81.50 88 LYS A C 1
ATOM 719 O O . LYS A 1 88 ? 10.275 10.251 -31.440 1.00 81.50 88 LYS A O 1
ATOM 724 N N . MET A 1 89 ? 11.326 8.878 -30.003 1.00 81.50 89 MET A N 1
ATOM 725 C CA . MET A 1 89 ? 12.644 8.982 -30.635 1.00 81.50 89 MET A CA 1
ATOM 726 C C . MET A 1 89 ? 12.618 8.477 -32.079 1.00 81.50 89 MET A C 1
ATOM 728 O O . MET A 1 89 ? 13.280 9.047 -32.940 1.00 81.50 89 MET A O 1
ATOM 732 N N . TYR A 1 90 ? 11.858 7.414 -32.344 1.00 77.62 90 TYR A N 1
ATOM 733 C CA . TYR A 1 90 ? 11.717 6.870 -33.685 1.00 77.62 90 TYR A CA 1
ATOM 734 C C . TYR A 1 90 ? 10.886 7.782 -34.599 1.00 77.62 90 TYR A C 1
ATOM 736 O O . TYR A 1 90 ? 11.320 8.060 -35.712 1.00 77.62 90 TYR A O 1
ATOM 744 N N . ILE A 1 91 ? 9.741 8.294 -34.128 1.00 76.44 91 ILE A N 1
ATOM 745 C CA . ILE A 1 91 ? 8.887 9.211 -34.907 1.00 76.44 91 ILE A CA 1
ATOM 746 C C . ILE A 1 91 ? 9.644 10.494 -35.283 1.00 76.44 91 ILE A C 1
ATOM 748 O O . ILE A 1 91 ? 9.540 10.953 -36.417 1.00 76.44 91 ILE A O 1
ATOM 752 N N . GLY A 1 92 ? 10.423 11.056 -34.355 1.00 73.44 92 GLY A N 1
ATOM 753 C CA . GLY A 1 92 ? 11.223 12.263 -34.596 1.00 73.44 92 GLY A CA 1
ATOM 754 C C . GLY A 1 92 ? 12.539 12.026 -35.349 1.00 73.44 92 GLY A C 1
ATOM 755 O O . GLY A 1 92 ? 13.261 12.979 -35.639 1.00 73.44 92 GLY A O 1
ATOM 756 N N . GLY A 1 93 ? 12.896 10.774 -35.648 1.00 74.38 93 GLY A N 1
ATOM 757 C CA . GLY A 1 93 ? 14.145 10.432 -36.322 1.00 74.38 93 GLY A CA 1
ATOM 758 C C . GLY A 1 93 ? 14.046 10.579 -37.842 1.00 74.38 93 GLY A C 1
ATOM 759 O O . GLY A 1 93 ? 13.237 9.922 -38.483 1.00 74.38 93 GLY A O 1
ATOM 760 N N . THR A 1 94 ? 14.923 11.380 -38.449 1.00 73.00 94 THR A N 1
ATOM 761 C CA . THR A 1 94 ? 15.004 11.563 -39.916 1.00 73.00 94 THR A CA 1
ATOM 762 C C . THR A 1 94 ? 16.115 10.740 -40.583 1.00 73.00 94 THR A C 1
ATOM 764 O O . THR A 1 94 ? 16.367 10.866 -41.781 1.00 73.00 94 THR A O 1
ATOM 767 N N . GLY A 1 95 ? 16.805 9.881 -39.828 1.00 66.06 95 GLY A N 1
ATOM 768 C CA . GLY A 1 95 ? 17.899 9.059 -40.347 1.00 66.06 95 GLY A CA 1
ATOM 769 C C . GLY A 1 95 ? 17.357 7.840 -41.084 1.00 66.06 95 GLY A C 1
ATOM 770 O O . GLY A 1 95 ? 16.753 6.995 -40.435 1.00 66.06 95 GLY A O 1
ATOM 771 N N . GLY A 1 96 ? 17.587 7.753 -42.403 1.00 72.25 96 GLY A N 1
ATOM 772 C CA . GLY A 1 96 ? 17.064 6.754 -43.359 1.00 72.25 96 GLY A CA 1
ATOM 773 C C . GLY A 1 96 ? 17.421 5.279 -43.113 1.00 72.25 96 GLY A C 1
ATOM 774 O O . GLY A 1 96 ? 17.856 4.578 -44.024 1.00 72.25 96 GLY A O 1
ATOM 775 N N . GLY A 1 97 ? 17.256 4.807 -41.881 1.00 71.38 97 GLY A N 1
ATOM 776 C CA . GLY A 1 97 ? 17.291 3.405 -41.509 1.00 71.38 97 GLY A CA 1
ATOM 777 C C . GLY A 1 97 ? 15.984 2.681 -41.857 1.00 71.38 97 GLY A C 1
ATOM 778 O O . GLY A 1 97 ? 14.991 3.307 -42.232 1.00 71.38 97 GLY A O 1
ATOM 779 N N . PRO A 1 98 ? 15.975 1.344 -41.745 1.00 72.81 98 PRO A N 1
ATOM 780 C CA . PRO A 1 98 ? 14.796 0.539 -42.031 1.00 72.81 98 PRO A CA 1
ATOM 781 C C . PRO A 1 98 ? 13.625 0.908 -41.109 1.00 72.81 98 PRO A C 1
ATOM 783 O O . PRO A 1 98 ? 13.860 1.189 -39.929 1.00 72.81 98 PRO A O 1
ATOM 786 N N . PRO A 1 99 ? 12.374 0.834 -41.597 1.00 67.00 99 PRO A N 1
ATOM 787 C CA . PRO A 1 99 ? 11.211 1.025 -40.751 1.00 67.00 99 PRO A CA 1
ATOM 788 C C . PRO A 1 99 ? 11.211 0.027 -39.586 1.00 67.00 99 PRO A C 1
ATOM 790 O O . PRO A 1 99 ? 11.271 -1.185 -39.806 1.00 67.00 99 PRO A O 1
ATOM 793 N N . ILE A 1 100 ? 11.147 0.517 -38.348 1.00 66.12 100 ILE A N 1
ATOM 794 C CA . ILE A 1 100 ? 10.936 -0.333 -37.173 1.00 66.12 100 ILE A CA 1
ATOM 795 C C . ILE A 1 100 ? 9.434 -0.559 -37.028 1.00 66.12 100 ILE A C 1
ATOM 797 O O . ILE A 1 100 ? 8.649 0.388 -37.035 1.00 66.12 100 ILE A O 1
ATOM 801 N N . ASP A 1 101 ? 9.039 -1.822 -36.873 1.00 65.81 101 ASP A N 1
ATOM 802 C CA . ASP A 1 101 ? 7.670 -2.186 -36.519 1.00 65.81 101 ASP A CA 1
ATOM 803 C C . ASP A 1 101 ? 7.386 -1.696 -35.091 1.00 65.81 101 ASP A C 1
ATOM 805 O O . ASP A 1 101 ? 7.822 -2.300 -34.100 1.00 65.81 101 ASP A O 1
ATOM 809 N N . ILE A 1 102 ? 6.722 -0.540 -34.984 1.00 65.62 102 ILE A N 1
ATOM 810 C CA . ILE A 1 102 ? 6.278 0.021 -33.709 1.00 65.62 102 ILE A CA 1
ATOM 811 C C . ILE A 1 102 ? 5.229 -0.947 -33.165 1.00 65.62 102 ILE A C 1
ATOM 813 O O . ILE A 1 102 ? 4.057 -0.911 -33.544 1.00 65.62 102 ILE A O 1
ATOM 817 N N . ARG A 1 103 ? 5.654 -1.857 -32.281 1.00 66.25 103 ARG A N 1
ATOM 818 C CA . ARG A 1 103 ? 4.727 -2.761 -31.596 1.00 66.25 103 ARG A CA 1
ATOM 819 C C . ARG A 1 103 ? 3.621 -1.927 -30.963 1.00 66.25 103 ARG A C 1
ATOM 821 O O . ARG A 1 103 ? 3.910 -1.070 -30.129 1.00 66.25 103 ARG A O 1
ATOM 828 N N . LYS A 1 104 ? 2.370 -2.225 -31.328 1.00 71.31 104 LYS A N 1
ATOM 829 C CA . LYS A 1 104 ? 1.188 -1.605 -30.720 1.00 71.31 104 LYS A CA 1
ATOM 830 C C . LYS A 1 104 ? 1.318 -1.624 -29.188 1.00 71.31 104 LYS A C 1
ATOM 832 O O . LYS A 1 104 ? 1.742 -2.658 -28.651 1.00 71.31 104 LYS A O 1
ATOM 837 N N . PRO A 1 105 ? 0.969 -0.523 -28.493 1.00 73.00 105 PRO A N 1
ATOM 838 C CA . PRO A 1 105 ? 1.012 -0.466 -27.038 1.00 73.00 105 PRO A CA 1
ATOM 839 C C . PRO A 1 105 ? 0.276 -1.662 -26.440 1.00 73.00 105 PRO A C 1
ATOM 841 O O . PRO A 1 105 ? -0.844 -1.969 -26.846 1.00 73.00 105 PRO A O 1
ATOM 844 N N . ASN A 1 106 ? 0.914 -2.354 -25.497 1.00 84.31 106 ASN A N 1
ATOM 845 C CA . ASN A 1 106 ? 0.274 -3.474 -24.818 1.00 84.31 106 ASN A CA 1
ATOM 846 C C . ASN A 1 106 ? -0.842 -2.948 -23.897 1.00 84.31 106 ASN A C 1
ATOM 848 O O . ASN A 1 106 ? -0.759 -1.817 -23.413 1.00 84.31 106 ASN A O 1
ATOM 852 N N . ASP A 1 107 ? -1.828 -3.778 -23.557 1.00 87.75 107 ASP A N 1
ATOM 853 C CA . ASP A 1 107 ? -2.925 -3.384 -22.653 1.00 87.75 107 ASP A CA 1
ATOM 854 C C . ASP A 1 107 ? -2.410 -2.876 -21.292 1.00 87.75 107 ASP A C 1
ATOM 856 O O . ASP A 1 107 ? -2.958 -1.943 -20.700 1.00 87.75 107 ASP A O 1
ATOM 860 N N . GLU A 1 108 ? -1.299 -3.449 -20.808 1.00 89.88 108 GLU A N 1
ATOM 861 C CA . GLU A 1 108 ? -0.601 -2.965 -19.611 1.00 89.88 108 GLU A CA 1
ATOM 862 C C . GLU A 1 108 ? -0.088 -1.523 -19.775 1.00 89.88 108 GLU A C 1
ATOM 864 O O . GLU A 1 108 ? -0.190 -0.729 -18.840 1.00 89.88 108 GLU A O 1
ATOM 869 N N . ASP A 1 109 ? 0.444 -1.166 -20.949 1.00 89.31 109 ASP A N 1
ATOM 870 C CA . ASP A 1 109 ? 1.006 0.164 -21.214 1.00 8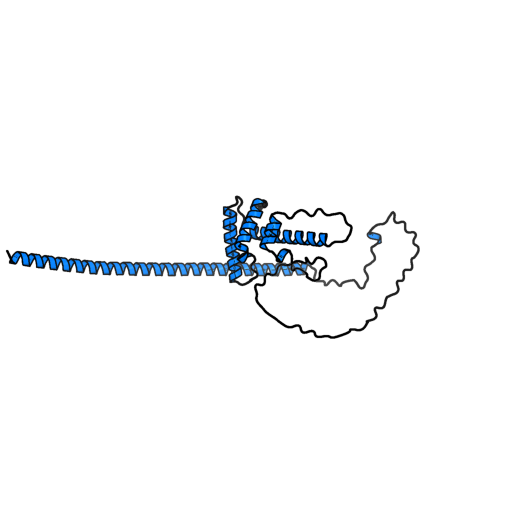9.31 109 ASP A CA 1
ATOM 871 C C . ASP A 1 109 ? -0.094 1.225 -21.263 1.00 89.31 109 ASP A C 1
ATOM 873 O O . ASP A 1 109 ? 0.068 2.307 -20.698 1.00 89.31 109 ASP A O 1
ATOM 877 N N . LEU A 1 110 ? -1.232 0.892 -21.878 1.00 89.50 110 LEU A N 1
ATOM 878 C CA . LEU A 1 110 ? -2.421 1.744 -21.924 1.00 89.50 110 LEU A CA 1
ATOM 879 C C . LEU A 1 110 ? -2.951 2.036 -20.515 1.00 89.50 110 LEU A C 1
ATOM 881 O O . LEU A 1 110 ? -3.193 3.194 -20.170 1.00 89.50 110 LEU A O 1
ATOM 885 N N . LYS A 1 111 ? -3.057 1.015 -19.655 1.00 92.50 111 LYS A N 1
ATOM 886 C CA . LYS A 1 111 ? -3.443 1.224 -18.250 1.00 92.50 111 LYS A CA 1
ATOM 887 C C . LYS A 1 111 ? -2.427 2.075 -17.498 1.00 92.50 111 LYS A C 1
ATOM 889 O O . LYS A 1 111 ? -2.817 2.997 -16.788 1.00 92.50 111 LYS A O 1
ATOM 894 N N . ILE A 1 112 ? -1.131 1.808 -17.665 1.00 93.94 112 ILE A N 1
ATOM 895 C CA . ILE A 1 112 ? -0.089 2.614 -17.022 1.00 93.94 112 ILE A CA 1
ATOM 896 C C . ILE A 1 112 ? -0.178 4.075 -17.471 1.00 93.94 112 ILE A C 1
ATOM 898 O O . ILE A 1 112 ? -0.110 4.956 -16.617 1.00 93.94 112 ILE A O 1
ATOM 902 N N . LYS A 1 113 ? -0.387 4.338 -18.768 1.00 90.69 113 LYS A N 1
ATOM 903 C CA . LYS A 1 113 ? -0.583 5.690 -19.311 1.00 90.69 113 LYS A CA 1
ATOM 904 C C . LYS A 1 113 ? -1.740 6.410 -18.621 1.00 90.69 113 LYS A C 1
ATOM 906 O O . LYS A 1 113 ? -1.561 7.550 -18.204 1.00 90.69 113 LYS A O 1
ATOM 911 N N . ASN A 1 114 ? -2.864 5.732 -18.407 1.00 91.44 114 ASN A N 1
ATOM 912 C CA . ASN A 1 114 ? -4.020 6.307 -17.712 1.00 91.44 114 ASN A CA 1
ATOM 913 C C . ASN A 1 114 ? -3.765 6.563 -16.215 1.00 91.44 114 ASN A C 1
ATOM 915 O O . ASN A 1 114 ? -4.283 7.530 -15.658 1.00 91.44 114 ASN A O 1
ATOM 919 N N . ILE A 1 115 ? -2.953 5.728 -15.557 1.00 93.19 115 ILE A N 1
ATOM 920 C CA . ILE A 1 115 ? -2.627 5.874 -14.129 1.00 93.19 115 ILE A CA 1
ATOM 921 C C . ILE A 1 115 ? -1.647 7.030 -13.895 1.00 93.19 115 ILE A C 1
ATOM 923 O O . ILE A 1 115 ? -1.836 7.818 -12.970 1.00 93.19 115 ILE A O 1
ATOM 927 N N . ILE A 1 116 ? -0.581 7.124 -14.700 1.00 90.31 116 ILE A N 1
ATOM 928 C CA . ILE A 1 116 ? 0.525 8.066 -14.447 1.00 90.31 116 ILE A CA 1
ATOM 929 C C . ILE A 1 116 ? 0.447 9.355 -15.279 1.00 90.31 116 ILE A C 1
ATOM 931 O O . ILE A 1 116 ? 1.124 10.330 -14.939 1.00 90.31 116 ILE A O 1
ATOM 935 N N . GLY A 1 117 ? -0.362 9.375 -16.344 1.00 86.75 117 GLY A N 1
ATOM 936 C CA . GLY A 1 117 ? -0.660 10.549 -17.165 1.00 86.75 117 GLY A CA 1
ATOM 937 C C . GLY A 1 117 ? 0.589 11.271 -17.675 1.00 86.75 117 GLY A C 1
ATOM 938 O O . GLY A 1 117 ? 1.447 10.682 -18.337 1.00 86.75 117 GLY A O 1
ATOM 939 N N . SER A 1 118 ? 0.719 12.548 -17.303 1.00 82.56 118 SER A N 1
ATOM 940 C CA . SER A 1 118 ? 1.823 13.435 -17.704 1.00 82.56 118 SER A CA 1
ATOM 941 C C . SER A 1 118 ? 3.212 12.958 -17.267 1.00 82.56 118 SER A C 1
ATOM 943 O O . SER A 1 118 ? 4.215 13.348 -17.862 1.00 82.56 118 SER A O 1
ATOM 945 N N . GLN A 1 119 ? 3.308 12.061 -16.276 1.00 85.38 119 GLN A N 1
ATOM 946 C CA . GLN A 1 119 ? 4.584 11.442 -15.896 1.00 85.38 119 GLN A CA 1
ATOM 947 C C . GLN A 1 119 ? 5.141 10.487 -16.967 1.00 85.38 119 GLN A C 1
ATOM 949 O O . GLN A 1 119 ? 6.307 10.090 -16.865 1.00 85.38 119 GLN A O 1
ATOM 954 N N . LEU A 1 120 ? 4.311 10.057 -17.926 1.00 84.62 120 LEU A N 1
ATOM 955 C CA . LEU A 1 120 ? 4.714 9.225 -19.060 1.00 84.62 120 LEU A CA 1
ATOM 956 C C . LEU A 1 120 ? 5.083 10.076 -20.276 1.00 84.62 120 LEU A C 1
ATOM 958 O O . LEU A 1 120 ? 6.149 9.888 -20.853 1.00 84.62 120 LEU A O 1
ATOM 962 N N . THR A 1 121 ? 4.190 10.983 -20.671 1.00 79.44 121 THR A N 1
ATOM 963 C CA . THR A 1 121 ? 4.288 11.734 -21.930 1.00 79.44 121 THR A CA 1
ATOM 964 C C . THR A 1 121 ? 5.198 12.954 -21.834 1.00 79.44 121 THR A C 1
ATOM 966 O O . THR A 1 121 ? 5.731 13.374 -22.861 1.00 79.44 121 THR A O 1
ATOM 969 N N . GLY A 1 122 ? 5.431 13.473 -20.625 1.00 82.00 122 GLY A N 1
ATOM 970 C CA . GLY A 1 122 ? 6.102 14.752 -20.407 1.00 82.00 122 GLY A CA 1
ATOM 971 C C . GLY A 1 122 ? 5.136 15.933 -20.531 1.00 82.00 122 GLY A C 1
ATOM 972 O O . GLY A 1 122 ? 3.934 15.748 -20.724 1.00 82.00 122 GLY A O 1
ATOM 973 N N . ARG A 1 123 ? 5.671 17.149 -20.379 1.00 79.69 123 ARG A N 1
ATOM 974 C CA . ARG A 1 123 ? 4.959 18.382 -20.743 1.00 79.69 123 ARG A CA 1
ATOM 975 C C . ARG A 1 123 ? 5.069 18.583 -22.252 1.00 79.69 123 ARG A C 1
ATOM 977 O O . ARG A 1 123 ? 6.092 18.230 -22.833 1.00 79.69 123 ARG A O 1
ATOM 984 N N . GLU A 1 124 ? 4.027 19.131 -22.857 1.00 74.94 124 GLU A N 1
ATOM 985 C CA . GLU A 1 124 ? 4.042 19.500 -24.272 1.00 74.94 124 GLU A CA 1
ATOM 986 C C . GLU A 1 124 ? 4.938 20.727 -24.475 1.00 74.94 124 GLU A C 1
ATOM 988 O O . GLU A 1 124 ? 4.940 21.648 -23.654 1.00 74.94 124 GLU A O 1
ATOM 993 N N . SER A 1 125 ? 5.748 20.701 -25.534 1.00 78.44 125 SER A N 1
ATOM 994 C CA . SER A 1 125 ? 6.581 21.833 -25.932 1.00 78.44 125 SER A CA 1
ATOM 995 C C . SER A 1 125 ? 5.818 22.660 -26.956 1.00 78.44 125 SER A C 1
ATOM 997 O O . SER A 1 125 ? 5.482 22.158 -28.021 1.00 78.44 125 SER A O 1
ATOM 999 N N . GLN A 1 126 ? 5.569 23.933 -26.655 1.00 80.69 126 GLN A N 1
ATOM 1000 C CA . GLN A 1 126 ? 4.954 24.867 -27.608 1.00 80.69 126 GLN A CA 1
ATOM 1001 C C . GLN A 1 126 ? 5.937 25.395 -28.668 1.00 80.69 126 GLN A C 1
ATOM 1003 O O . GLN A 1 126 ? 5.537 26.133 -29.560 1.00 80.69 126 GLN A O 1
ATOM 1008 N N . PHE A 1 127 ? 7.227 25.067 -28.541 1.00 79.56 127 PHE A N 1
ATOM 1009 C CA . PHE A 1 127 ? 8.304 25.589 -29.388 1.00 79.56 127 PHE A CA 1
ATOM 1010 C C . PHE A 1 127 ? 8.937 24.519 -30.287 1.00 79.56 127 PHE A C 1
ATOM 1012 O O . PHE A 1 127 ? 9.903 24.818 -30.985 1.00 79.56 127 PHE A O 1
ATOM 1019 N N . ASP A 1 128 ? 8.444 23.279 -30.238 1.00 69.50 128 ASP A N 1
ATOM 1020 C CA . ASP A 1 128 ? 8.943 22.188 -31.077 1.00 69.50 128 ASP A CA 1
ATOM 1021 C C . ASP A 1 128 ? 8.069 22.021 -32.333 1.00 69.50 128 ASP A C 1
ATOM 1023 O O . ASP A 1 128 ? 6.901 22.413 -32.361 1.00 69.50 128 ASP A O 1
ATOM 1027 N N . SER A 1 129 ? 8.654 21.472 -33.396 1.00 64.19 129 SER A N 1
ATOM 1028 C CA . SER A 1 129 ? 8.043 21.378 -34.731 1.00 64.19 129 SER A CA 1
ATOM 1029 C C . SER A 1 129 ? 6.874 20.384 -34.804 1.00 64.19 129 SER A C 1
ATOM 1031 O O . SER A 1 129 ? 6.186 20.322 -35.821 1.00 64.19 129 SER A O 1
ATOM 1033 N N . ASP A 1 130 ? 6.648 19.610 -33.741 1.00 66.31 130 ASP A N 1
ATOM 1034 C CA . ASP A 1 130 ? 5.566 18.638 -33.574 1.00 66.31 130 ASP A CA 1
ATOM 1035 C C . ASP A 1 130 ? 4.452 19.119 -32.621 1.00 66.31 130 ASP A C 1
ATOM 1037 O O . ASP A 1 130 ? 3.566 18.336 -32.267 1.00 66.31 130 ASP A O 1
ATOM 1041 N N . ALA A 1 131 ? 4.461 20.398 -32.221 1.00 64.06 131 ALA A N 1
ATOM 1042 C CA . ALA A 1 131 ? 3.412 20.981 -31.392 1.00 64.06 131 ALA A CA 1
ATOM 1043 C C . ALA A 1 131 ? 2.035 20.809 -32.062 1.00 64.06 131 ALA A C 1
ATOM 1045 O O . ALA A 1 131 ? 1.748 21.386 -33.114 1.00 64.06 131 ALA A O 1
ATOM 1046 N N . ILE A 1 132 ? 1.168 20.002 -31.444 1.00 58.84 132 ILE A N 1
ATOM 1047 C CA . ILE A 1 132 ? -0.193 19.760 -31.925 1.00 58.84 132 ILE A CA 1
ATOM 1048 C C . ILE A 1 132 ? -0.998 21.040 -31.689 1.00 58.84 132 ILE A C 1
ATOM 1050 O O . ILE A 1 132 ? -1.511 21.290 -30.600 1.00 58.84 132 ILE A O 1
ATOM 1054 N N . ALA A 1 133 ? -1.102 21.880 -32.715 1.00 59.22 133 ALA A N 1
ATOM 1055 C CA . ALA A 1 133 ? -2.040 22.989 -32.717 1.00 59.22 133 ALA A CA 1
ATOM 1056 C C . ALA A 1 133 ? -3.463 22.414 -32.779 1.00 59.22 133 ALA A C 1
ATOM 1058 O O . ALA A 1 133 ? -3.841 21.908 -33.831 1.00 59.22 133 ALA A O 1
ATOM 1059 N N . ASN A 1 134 ? -4.187 22.402 -31.649 1.00 47.47 134 ASN A N 1
ATOM 1060 C CA . ASN A 1 134 ? -5.652 22.555 -31.485 1.00 47.47 134 ASN A CA 1
ATOM 1061 C C . ASN A 1 134 ? -6.033 22.196 -30.029 1.00 47.47 134 ASN A C 1
ATOM 1063 O O . ASN A 1 134 ? -5.821 21.073 -29.589 1.00 47.47 134 ASN A O 1
ATOM 1067 N N . ALA A 1 135 ? -6.399 23.163 -29.182 1.00 49.66 135 ALA A N 1
ATOM 1068 C CA . ALA A 1 135 ? -7.733 23.771 -29.052 1.00 49.66 135 ALA A CA 1
ATOM 1069 C C . ALA A 1 135 ? -8.736 22.903 -28.261 1.00 49.66 135 ALA A C 1
ATOM 1071 O O . ALA A 1 135 ? -9.557 22.213 -28.845 1.00 49.66 135 ALA A O 1
ATOM 1072 N N . GLU A 1 136 ? -8.705 23.014 -26.929 1.00 35.44 136 GLU A N 1
ATOM 1073 C CA . GLU A 1 136 ? -9.908 23.248 -26.118 1.00 35.44 136 GLU A CA 1
ATOM 1074 C C . GLU A 1 136 ? -9.501 23.801 -24.745 1.00 35.44 136 GLU A C 1
ATOM 1076 O O . GLU A 1 136 ? -8.703 23.229 -24.003 1.00 35.44 136 GLU A O 1
ATOM 1081 N N . VAL A 1 137 ? -10.016 24.990 -24.455 1.00 44.81 137 VAL A N 1
ATOM 1082 C CA . VAL A 1 137 ? -9.824 25.732 -23.215 1.00 44.81 137 VAL A CA 1
ATOM 1083 C C . VAL A 1 137 ? -10.636 25.049 -22.113 1.00 44.81 137 VAL A C 1
ATOM 1085 O O . VAL A 1 137 ? -11.860 25.039 -22.183 1.00 44.81 137 VAL A O 1
ATOM 1088 N N . ILE A 1 138 ? -9.981 24.554 -21.059 1.00 34.38 138 ILE A N 1
ATOM 1089 C CA . ILE A 1 138 ? -10.617 24.395 -19.743 1.00 34.38 138 ILE A CA 1
ATOM 1090 C C . ILE A 1 138 ? -9.843 25.274 -18.766 1.00 34.38 138 ILE A C 1
ATOM 1092 O O . ILE A 1 138 ? -8.774 24.916 -18.273 1.00 34.38 138 ILE A O 1
ATOM 1096 N N . ILE A 1 139 ? -10.386 26.468 -18.538 1.00 45.25 139 ILE A N 1
ATOM 1097 C CA . ILE A 1 139 ? -9.990 27.352 -17.447 1.00 45.25 139 ILE A CA 1
ATOM 1098 C C . ILE A 1 139 ? -10.670 26.814 -16.188 1.00 45.25 139 ILE A C 1
ATOM 1100 O O . ILE A 1 139 ? -11.870 26.998 -16.016 1.00 45.25 139 ILE A O 1
ATOM 1104 N N . GLU A 1 140 ? -9.911 26.195 -15.290 1.00 32.38 140 GLU A N 1
ATOM 1105 C CA . GLU A 1 140 ? -10.259 26.174 -13.868 1.00 32.38 140 GLU A CA 1
ATOM 1106 C C . GLU A 1 140 ? -9.027 26.604 -13.069 1.00 32.38 140 GLU A C 1
ATOM 1108 O O . GLU A 1 140 ? -7.954 26.006 -13.155 1.00 32.38 140 GLU A O 1
ATOM 1113 N N . GLY A 1 141 ? -9.166 27.760 -12.422 1.00 36.50 141 GLY A N 1
ATOM 1114 C CA . GLY A 1 141 ? -8.063 28.611 -12.002 1.00 36.50 141 GLY A CA 1
ATOM 1115 C C . GLY A 1 141 ? -7.306 28.147 -10.765 1.00 36.50 141 GLY A C 1
ATOM 11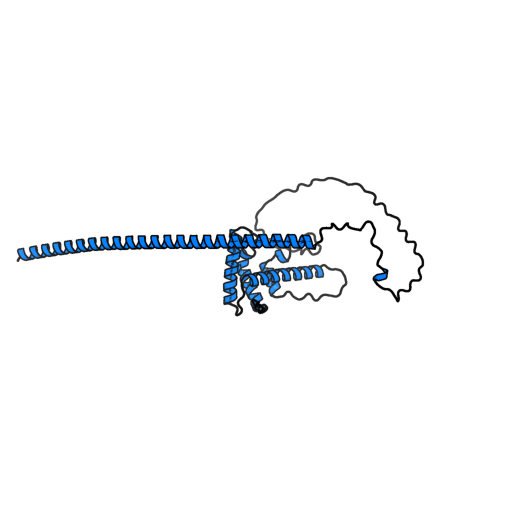16 O O . GLY A 1 141 ? -7.836 27.420 -9.937 1.00 36.50 141 GLY A O 1
ATOM 1117 N N . VAL A 1 142 ? -6.083 28.663 -10.637 1.00 30.53 142 VAL A N 1
ATOM 1118 C CA . VAL A 1 142 ? -5.635 29.541 -9.541 1.00 30.53 142 VAL A CA 1
ATOM 1119 C C . VAL A 1 142 ? -4.459 30.364 -10.090 1.00 30.53 142 VAL A C 1
ATOM 1121 O O . VAL A 1 142 ? -3.546 29.814 -10.703 1.00 30.53 142 VAL A O 1
ATOM 1124 N N . TYR A 1 143 ? -4.533 31.686 -9.920 1.00 38.75 143 TYR A N 1
ATOM 1125 C CA . TYR A 1 143 ? -3.471 32.647 -10.220 1.00 38.75 143 TYR A CA 1
ATOM 1126 C C . TYR A 1 143 ? -2.274 32.437 -9.284 1.00 38.75 143 TYR A C 1
ATOM 1128 O O . TYR A 1 143 ? -2.475 32.325 -8.082 1.00 38.75 143 TYR A O 1
ATOM 1136 N N . ASP A 1 144 ? -1.058 32.494 -9.826 1.00 29.05 144 ASP A N 1
ATOM 1137 C CA . ASP A 1 144 ? 0.046 33.196 -9.169 1.00 29.05 144 ASP A CA 1
ATOM 1138 C C . ASP A 1 144 ? 0.995 33.745 -10.242 1.00 29.05 144 ASP A C 1
ATOM 1140 O O . ASP A 1 144 ? 1.564 33.015 -11.055 1.00 29.05 144 ASP A O 1
ATOM 1144 N N . ILE A 1 145 ? 1.077 35.072 -10.268 1.00 36.94 145 ILE A N 1
ATOM 1145 C CA . ILE A 1 145 ? 1.962 35.887 -11.096 1.00 36.94 145 ILE A CA 1
ATOM 1146 C C . ILE A 1 145 ? 3.245 36.055 -10.290 1.00 36.94 145 ILE A C 1
ATOM 1148 O O . ILE A 1 145 ? 3.160 36.578 -9.183 1.00 36.94 145 ILE A O 1
ATOM 1152 N N . GLN A 1 146 ? 4.410 35.709 -10.842 1.00 28.91 146 GLN A N 1
ATOM 1153 C CA . GLN A 1 146 ? 5.641 36.419 -10.486 1.00 28.91 146 GLN A CA 1
ATOM 1154 C C . GLN A 1 146 ? 6.491 36.724 -11.721 1.00 28.91 146 GLN A C 1
ATOM 1156 O O . GLN A 1 146 ? 6.687 35.890 -12.605 1.00 28.91 146 GLN A O 1
ATOM 1161 N N . GLU A 1 147 ? 6.888 37.991 -11.731 1.00 32.56 147 GLU A N 1
ATOM 1162 C CA . GLU A 1 147 ? 7.571 38.813 -12.717 1.00 32.56 147 GLU A CA 1
ATOM 1163 C C . GLU A 1 147 ? 8.815 38.212 -13.376 1.00 32.56 147 GLU A C 1
ATOM 1165 O O . GLU A 1 147 ? 9.643 37.531 -12.776 1.00 32.56 147 GLU A O 1
ATOM 1170 N N . THR A 1 148 ? 8.946 38.566 -14.650 1.00 31.77 148 THR A N 1
ATOM 1171 C CA . THR A 1 148 ? 10.192 38.638 -15.402 1.00 31.77 148 THR A CA 1
ATOM 1172 C C . THR A 1 148 ? 11.105 39.719 -14.825 1.00 31.77 148 THR A C 1
ATOM 1174 O O . THR A 1 148 ? 10.732 40.889 -14.841 1.00 31.77 148 THR A O 1
ATOM 1177 N N . GLU A 1 149 ? 12.331 39.353 -14.464 1.00 32.44 149 GLU A N 1
ATOM 1178 C CA . GLU A 1 149 ? 13.467 40.275 -14.459 1.00 32.44 149 GLU A CA 1
ATOM 1179 C C . GLU A 1 149 ? 14.558 39.704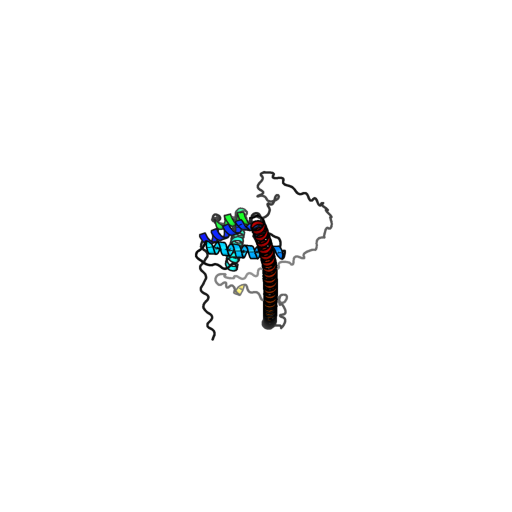 -15.367 1.00 32.44 149 GLU A C 1
ATOM 1181 O O . GLU A 1 149 ? 15.129 38.637 -15.138 1.00 32.44 149 GLU A O 1
ATOM 1186 N N . THR A 1 150 ? 14.759 40.406 -16.477 1.00 35.12 150 THR A N 1
ATOM 1187 C CA . THR A 1 150 ? 15.922 40.313 -17.350 1.00 35.12 150 THR A CA 1
ATOM 1188 C C . THR A 1 150 ? 17.025 41.179 -16.757 1.00 35.12 150 THR A C 1
ATOM 1190 O O . THR A 1 150 ? 16.825 42.384 -16.624 1.00 35.12 150 THR A O 1
ATOM 1193 N N . GLU A 1 151 ? 18.191 40.600 -16.487 1.00 29.81 151 GLU A N 1
ATOM 1194 C CA . GLU A 1 151 ? 19.436 41.360 -16.369 1.00 29.81 151 GLU A CA 1
ATOM 1195 C C . GLU A 1 151 ? 20.471 40.796 -17.348 1.00 29.81 151 GLU A C 1
ATOM 1197 O O . GLU A 1 151 ? 20.826 39.614 -17.318 1.00 29.81 151 GLU A O 1
ATOM 1202 N N . ASP A 1 152 ? 20.899 41.679 -18.250 1.00 29.98 152 ASP A N 1
ATOM 1203 C CA . ASP A 1 152 ? 22.106 41.587 -19.066 1.00 29.98 152 ASP A CA 1
ATOM 1204 C C . ASP A 1 152 ? 23.343 41.427 -18.159 1.00 29.98 152 ASP A C 1
ATOM 1206 O O . ASP A 1 152 ? 23.352 41.876 -17.016 1.00 29.98 152 ASP A O 1
ATOM 1210 N N . VAL A 1 153 ? 24.409 40.748 -18.585 1.00 30.06 153 VAL A N 1
ATOM 1211 C CA . VAL A 1 153 ? 25.697 41.310 -19.069 1.00 30.06 153 VAL A CA 1
ATOM 1212 C C . VAL A 1 153 ? 26.681 40.117 -18.893 1.00 30.06 153 VAL A C 1
ATOM 1214 O O . VAL A 1 153 ? 26.586 39.397 -17.907 1.00 30.06 153 VAL A O 1
ATOM 1217 N N . GLU A 1 154 ? 27.551 39.687 -19.812 1.00 29.17 154 GLU A N 1
ATOM 1218 C CA . GLU A 1 154 ? 28.707 40.392 -20.367 1.00 29.17 154 GLU A CA 1
ATOM 1219 C C . GLU A 1 154 ? 29.328 39.564 -21.514 1.00 29.17 154 GLU A C 1
ATOM 1221 O O . GLU A 1 154 ? 29.378 38.331 -21.470 1.00 29.17 154 GLU A O 1
ATOM 1226 N N . LYS A 1 155 ? 29.842 40.253 -22.539 1.00 38.06 155 LYS A N 1
ATOM 1227 C CA . LYS A 1 155 ? 30.692 39.681 -23.594 1.00 38.06 155 LYS A CA 1
ATOM 1228 C C . LYS A 1 155 ? 31.990 39.146 -22.984 1.00 38.06 155 LYS A C 1
ATOM 1230 O O . LYS A 1 155 ? 32.671 39.884 -22.282 1.00 38.06 155 LYS A O 1
ATOM 1235 N N . ILE A 1 156 ? 32.387 37.929 -23.351 1.00 35.62 156 ILE A N 1
ATOM 1236 C CA . ILE A 1 156 ? 33.758 37.448 -23.150 1.00 35.62 156 ILE A CA 1
ATOM 1237 C C . ILE A 1 156 ? 34.405 37.259 -24.517 1.00 35.62 156 ILE A C 1
ATOM 1239 O O . ILE A 1 156 ? 33.892 36.554 -25.384 1.00 35.62 156 ILE A O 1
ATOM 1243 N N . GLU A 1 157 ? 35.515 37.970 -24.668 1.00 31.33 157 GLU A N 1
ATOM 1244 C CA . GLU A 1 157 ? 36.352 38.094 -25.848 1.00 31.33 157 GLU A CA 1
ATOM 1245 C C . GLU A 1 157 ? 37.105 36.801 -26.187 1.00 31.33 157 GLU A C 1
ATOM 1247 O O . GLU A 1 157 ? 37.456 35.982 -25.331 1.00 31.33 157 GLU A O 1
ATOM 1252 N N . ASP A 1 158 ? 37.370 36.670 -27.483 1.00 36.66 158 ASP A N 1
ATOM 1253 C CA . ASP A 1 158 ? 38.086 35.595 -28.150 1.00 36.66 158 ASP A CA 1
ATOM 1254 C C . ASP A 1 158 ? 39.438 35.263 -27.500 1.00 36.66 158 ASP A C 1
ATOM 1256 O O . ASP A 1 158 ? 40.413 36.014 -27.586 1.00 36.66 158 ASP A O 1
ATOM 1260 N N . THR A 1 159 ? 39.549 34.058 -26.935 1.00 32.19 159 THR A N 1
ATOM 1261 C CA . THR A 1 159 ? 40.844 33.469 -26.578 1.00 32.19 159 THR A CA 1
ATOM 1262 C C . THR A 1 159 ? 41.275 32.451 -27.630 1.00 32.19 159 THR A C 1
ATOM 1264 O O . THR A 1 159 ? 40.943 31.271 -27.610 1.00 32.19 159 THR A O 1
ATOM 1267 N N . ASN A 1 160 ? 42.044 32.984 -28.575 1.00 37.84 160 ASN A N 1
ATOM 1268 C CA . ASN A 1 160 ? 43.046 32.360 -29.439 1.00 37.84 160 ASN A CA 1
ATOM 1269 C C . ASN A 1 160 ? 43.393 30.883 -29.118 1.00 37.84 160 ASN A C 1
ATOM 1271 O O . ASN A 1 160 ? 44.308 30.579 -28.345 1.00 37.84 160 ASN A O 1
ATOM 1275 N N . VAL A 1 161 ? 42.717 29.947 -29.787 1.00 34.47 161 VAL A N 1
ATOM 1276 C CA . VAL A 1 161 ? 43.149 28.546 -29.863 1.00 34.47 161 VAL A CA 1
ATOM 1277 C C . VAL A 1 161 ? 44.297 28.463 -30.871 1.00 34.47 161 VAL A C 1
ATOM 1279 O O . VAL A 1 161 ? 44.089 28.544 -32.080 1.00 34.47 161 VAL A O 1
ATOM 1282 N N . LYS A 1 162 ? 45.533 28.291 -30.385 1.00 36.41 162 LYS A N 1
ATOM 1283 C CA . LYS A 1 162 ? 46.678 27.921 -31.232 1.00 36.41 162 LYS A CA 1
ATOM 1284 C C . LYS A 1 162 ? 46.432 26.536 -31.835 1.00 36.41 162 LYS A C 1
ATOM 1286 O O . LYS A 1 162 ? 46.614 25.520 -31.169 1.00 36.41 162 LYS A O 1
ATOM 1291 N N . ILE A 1 163 ? 46.053 26.513 -33.108 1.00 40.81 163 ILE A N 1
ATOM 1292 C CA . ILE A 1 163 ? 46.083 25.321 -33.954 1.00 40.81 163 ILE A CA 1
ATOM 1293 C C . ILE A 1 163 ? 47.554 24.906 -34.095 1.00 40.81 163 ILE A C 1
ATOM 1295 O O . ILE A 1 163 ? 48.368 25.640 -34.654 1.00 40.81 163 ILE A O 1
ATOM 1299 N N . LEU A 1 164 ? 47.912 23.747 -33.542 1.00 33.34 164 LEU A N 1
ATOM 1300 C CA . LEU A 1 164 ? 49.187 23.099 -33.841 1.00 33.34 164 LEU A CA 1
ATOM 1301 C C . LEU A 1 164 ? 49.145 22.586 -35.290 1.00 33.34 164 LEU A C 1
ATOM 1303 O O . LEU A 1 164 ? 48.121 22.038 -35.700 1.00 33.34 164 LEU A O 1
ATOM 1307 N N . PRO A 1 165 ? 50.223 22.747 -36.073 1.00 37.56 165 PRO A N 1
ATOM 1308 C CA . PRO A 1 165 ? 50.245 22.290 -37.453 1.00 37.56 165 PRO A CA 1
ATOM 1309 C C . PRO A 1 165 ? 50.171 20.760 -37.503 1.00 37.56 165 PRO A C 1
ATOM 1311 O O . PRO A 1 165 ? 50.988 20.072 -36.886 1.00 37.56 165 PRO A O 1
ATOM 1314 N N . ASN A 1 166 ? 49.207 20.239 -38.267 1.00 35.91 166 ASN A N 1
ATOM 1315 C CA . ASN A 1 166 ? 49.203 18.850 -38.718 1.00 35.91 166 ASN A CA 1
ATOM 1316 C C . ASN A 1 166 ? 50.480 18.609 -39.524 1.00 35.91 166 ASN A C 1
ATOM 1318 O O . ASN A 1 166 ? 50.583 19.004 -40.684 1.00 35.91 166 ASN A O 1
ATOM 1322 N N . ASN A 1 167 ? 51.458 17.961 -38.903 1.00 40.50 167 ASN A N 1
ATOM 1323 C CA . ASN A 1 167 ? 52.581 17.388 -39.619 1.00 40.50 167 ASN A CA 1
ATOM 1324 C C . ASN A 1 167 ? 52.192 15.983 -40.091 1.00 40.50 167 ASN A C 1
ATOM 1326 O O . ASN A 1 167 ? 52.697 14.987 -39.577 1.00 40.50 167 ASN A O 1
ATOM 1330 N N . ASP A 1 168 ? 51.286 15.909 -41.065 1.00 38.62 168 ASP A N 1
ATOM 1331 C CA . ASP A 1 168 ? 51.078 14.693 -41.849 1.00 38.62 168 ASP A CA 1
ATOM 1332 C C . ASP A 1 168 ? 52.181 14.614 -42.910 1.00 38.62 168 ASP A C 1
ATOM 1334 O O . ASP A 1 168 ? 51.966 14.814 -44.106 1.00 38.62 168 ASP A O 1
ATOM 1338 N N . GLN A 1 169 ? 53.406 14.309 -42.473 1.00 39.81 169 GLN A N 1
ATOM 1339 C CA . GLN A 1 169 ? 54.354 13.674 -43.377 1.00 39.81 169 GLN A CA 1
ATOM 1340 C C . GLN A 1 169 ? 53.879 12.242 -43.610 1.00 39.81 169 GLN A C 1
ATOM 1342 O O . GLN A 1 169 ? 54.233 11.316 -42.880 1.00 39.81 169 GLN A O 1
ATOM 1347 N N . ALA A 1 170 ? 53.068 12.078 -44.654 1.00 39.19 170 ALA A N 1
ATOM 1348 C CA . ALA A 1 170 ? 52.779 10.796 -45.266 1.00 39.19 170 ALA A CA 1
ATOM 1349 C C . ALA A 1 170 ? 54.092 10.182 -45.777 1.00 39.19 170 ALA A C 1
ATOM 1351 O O . ALA A 1 170 ? 54.518 10.390 -46.913 1.00 39.19 170 ALA A O 1
ATOM 1352 N N . GLN A 1 171 ? 54.766 9.429 -44.911 1.00 42.59 171 GLN A N 1
ATOM 1353 C CA . GLN A 1 171 ? 55.769 8.470 -45.338 1.00 42.59 171 GLN A CA 1
ATOM 1354 C C . GLN A 1 171 ? 55.026 7.368 -46.095 1.00 42.59 171 GLN A C 1
ATOM 1356 O O . GLN A 1 171 ? 54.270 6.591 -45.510 1.00 42.59 171 GLN A O 1
ATOM 1361 N N . ASN A 1 172 ? 55.229 7.350 -47.413 1.00 51.12 172 ASN A N 1
ATOM 1362 C CA . ASN A 1 172 ? 54.864 6.266 -48.316 1.00 51.12 172 ASN A CA 1
ATOM 1363 C C . ASN A 1 172 ? 55.378 4.936 -47.746 1.00 51.12 172 ASN A C 1
ATOM 1365 O O . ASN A 1 172 ? 56.522 4.545 -47.973 1.00 51.12 172 ASN A O 1
ATOM 1369 N N . SER A 1 173 ? 54.532 4.227 -47.004 1.00 53.22 173 SER A N 1
ATOM 1370 C CA . SER A 1 173 ? 54.743 2.819 -46.708 1.00 53.22 173 SER A CA 1
ATOM 1371 C C . SER A 1 173 ? 53.715 2.039 -47.507 1.00 53.22 173 SER A C 1
ATOM 1373 O O . SER A 1 173 ? 52.507 2.224 -47.377 1.00 53.22 173 SER A O 1
ATOM 1375 N N . ASN A 1 174 ? 54.227 1.211 -48.407 1.00 57.22 174 ASN A N 1
ATOM 1376 C CA . ASN A 1 174 ? 53.466 0.335 -49.281 1.00 57.22 174 ASN A CA 1
ATOM 1377 C C . ASN A 1 174 ? 52.875 -0.805 -48.424 1.00 57.22 174 ASN A C 1
ATOM 1379 O O . ASN A 1 174 ? 53.363 -1.934 -48.439 1.00 57.22 174 ASN A O 1
ATOM 1383 N N . HIS A 1 175 ? 51.920 -0.474 -47.551 1.00 60.44 175 HIS A N 1
ATOM 1384 C CA . HIS A 1 175 ? 51.444 -1.365 -46.500 1.00 60.44 175 HIS A CA 1
ATOM 1385 C C . HIS A 1 175 ? 50.271 -2.199 -47.013 1.00 60.44 175 HIS A C 1
ATOM 1387 O O . HIS A 1 175 ? 49.172 -1.707 -47.259 1.00 60.44 175 HIS A O 1
ATOM 1393 N N . ASN A 1 176 ? 50.520 -3.489 -47.211 1.00 62.94 176 ASN A N 1
ATOM 1394 C CA . ASN A 1 176 ? 49.523 -4.434 -47.688 1.00 62.94 176 ASN A CA 1
ATOM 1395 C C . ASN A 1 176 ? 48.515 -4.762 -46.568 1.00 62.94 176 ASN A C 1
ATOM 1397 O O . ASN A 1 176 ? 48.825 -5.517 -45.648 1.00 62.94 176 ASN A O 1
ATOM 1401 N N . TRP A 1 177 ? 47.290 -4.231 -46.662 1.00 67.38 177 TRP A N 1
ATOM 1402 C CA . TRP A 1 177 ? 46.215 -4.402 -45.667 1.00 67.38 177 TRP A CA 1
ATOM 1403 C C . TRP A 1 177 ? 45.665 -5.828 -45.519 1.00 67.38 177 TRP A C 1
ATOM 1405 O O . TRP A 1 177 ? 44.820 -6.069 -44.659 1.00 67.38 177 TRP A O 1
ATOM 1415 N N . LYS A 1 178 ? 46.132 -6.796 -46.316 1.00 70.19 178 LYS A N 1
ATOM 1416 C CA . LYS A 1 178 ? 45.633 -8.180 -46.255 1.00 70.19 178 LYS A CA 1
ATOM 1417 C C . LYS A 1 178 ? 45.996 -8.924 -44.961 1.00 70.19 178 LYS A C 1
ATOM 1419 O O . LYS A 1 178 ? 45.309 -9.885 -44.637 1.00 70.19 178 LYS A O 1
ATOM 1424 N N . ASN A 1 179 ? 47.006 -8.466 -44.211 1.00 67.31 179 ASN A N 1
ATOM 1425 C CA . ASN A 1 179 ? 47.469 -9.100 -42.963 1.00 67.31 179 ASN A CA 1
ATOM 1426 C C . ASN A 1 179 ? 47.292 -8.207 -41.721 1.00 67.31 179 ASN A C 1
ATOM 1428 O O . ASN A 1 179 ? 48.004 -8.365 -40.733 1.00 67.31 179 ASN A O 1
ATOM 1432 N N . TYR A 1 180 ? 46.363 -7.254 -41.778 1.00 76.19 180 TYR A N 1
ATOM 1433 C CA . TYR A 1 180 ? 46.084 -6.334 -40.680 1.00 76.19 180 TYR A CA 1
ATOM 1434 C C . TYR A 1 180 ? 45.647 -7.067 -39.402 1.00 76.19 180 TYR A C 1
ATOM 1436 O O . TYR A 1 180 ? 44.724 -7.887 -39.435 1.00 76.19 180 TYR A O 1
ATOM 1444 N N . THR A 1 181 ? 46.245 -6.711 -38.259 1.00 74.56 181 THR A N 1
ATOM 1445 C CA . THR A 1 181 ? 45.753 -7.125 -36.943 1.00 74.56 181 THR A CA 1
ATOM 1446 C C . THR A 1 181 ? 45.458 -5.924 -36.039 1.00 74.56 181 THR A C 1
ATOM 1448 O O . THR A 1 181 ? 46.173 -4.925 -36.067 1.00 74.56 181 THR A O 1
ATOM 1451 N N . PRO A 1 182 ? 44.450 -5.997 -35.145 1.00 69.81 182 PRO A N 1
ATOM 1452 C CA . PRO A 1 182 ? 44.126 -4.898 -34.222 1.00 69.81 182 PRO A CA 1
ATOM 1453 C C . PRO A 1 182 ? 45.269 -4.479 -33.277 1.00 69.81 182 PRO A C 1
ATOM 1455 O O . PRO A 1 182 ? 45.166 -3.463 -32.589 1.00 69.81 182 PRO A O 1
ATOM 1458 N N . GLY A 1 183 ? 46.343 -5.272 -33.191 1.00 72.62 183 GLY A N 1
ATOM 1459 C CA . GLY A 1 183 ? 47.563 -4.920 -32.466 1.00 72.62 183 GLY A CA 1
ATOM 1460 C C . GLY A 1 183 ? 48.337 -3.772 -33.113 1.00 72.62 183 GLY A C 1
ATOM 1461 O O . GLY A 1 183 ? 48.925 -2.975 -32.386 1.00 72.62 183 GLY A O 1
ATOM 1462 N N . ASP A 1 184 ? 48.247 -3.628 -34.436 1.00 73.44 184 ASP A N 1
ATOM 1463 C CA . ASP A 1 184 ? 49.010 -2.656 -35.228 1.00 73.44 184 ASP A CA 1
ATOM 1464 C C . ASP A 1 184 ? 48.510 -1.207 -35.036 1.00 73.44 184 ASP A C 1
ATOM 1466 O O . ASP A 1 184 ? 49.192 -0.250 -35.390 1.00 73.44 184 ASP A O 1
ATOM 1470 N N . LEU A 1 185 ? 47.337 -1.030 -34.407 1.00 70.56 185 LEU A N 1
ATOM 1471 C CA . LEU A 1 185 ? 46.781 0.270 -34.000 1.00 70.56 185 LEU A CA 1
ATOM 1472 C C . LEU A 1 185 ? 47.218 0.718 -32.598 1.00 70.56 185 LEU A C 1
ATOM 1474 O O . LEU A 1 185 ? 46.884 1.824 -32.164 1.00 70.56 185 LEU A O 1
ATOM 1478 N N . LYS A 1 186 ? 47.904 -0.139 -31.834 1.00 76.62 186 LYS A N 1
ATOM 1479 C CA . LYS A 1 186 ? 48.279 0.189 -30.457 1.00 76.62 186 LYS A CA 1
ATOM 1480 C C . LYS A 1 186 ? 49.517 1.073 -30.459 1.00 76.62 186 LYS A C 1
ATOM 1482 O O . LYS A 1 186 ? 50.639 0.591 -30.573 1.00 76.62 186 LYS A O 1
ATOM 1487 N N . THR A 1 187 ? 49.321 2.365 -30.240 1.00 71.50 187 THR A N 1
ATOM 1488 C CA . THR A 1 187 ? 50.423 3.280 -29.938 1.00 71.50 187 THR A CA 1
ATOM 1489 C C . THR A 1 187 ? 50.767 3.245 -28.442 1.00 71.50 187 THR A C 1
ATOM 1491 O O . THR A 1 187 ? 49.893 3.018 -27.592 1.00 71.50 187 THR A O 1
ATOM 1494 N N . PRO A 1 188 ? 52.047 3.432 -28.070 1.00 72.50 188 PRO A N 1
ATOM 1495 C CA . PRO A 1 188 ? 52.439 3.517 -26.669 1.00 72.50 188 PRO A CA 1
ATOM 1496 C C . PRO A 1 188 ? 51.757 4.719 -26.002 1.00 72.50 188 PRO A C 1
ATOM 1498 O O . PRO A 1 188 ? 51.769 5.832 -26.525 1.00 72.50 188 PRO A O 1
ATOM 1501 N N . LYS A 1 189 ? 51.154 4.496 -24.825 1.00 65.31 189 LYS A N 1
ATOM 1502 C CA . LYS A 1 189 ? 50.451 5.550 -24.074 1.00 65.31 189 LYS A CA 1
ATOM 1503 C C . LYS A 1 189 ? 51.390 6.726 -23.790 1.00 65.31 189 LYS A C 1
ATOM 1505 O O . LYS A 1 189 ? 52.454 6.529 -23.199 1.00 65.31 189 LYS A O 1
ATOM 1510 N N . SER A 1 190 ? 50.946 7.933 -24.150 1.00 71.88 190 SER A N 1
ATOM 1511 C CA . SER A 1 190 ? 51.657 9.188 -23.880 1.00 71.88 190 SER A CA 1
ATOM 1512 C C . SER A 1 190 ? 52.067 9.286 -22.409 1.00 71.88 190 SER A C 1
ATOM 1514 O O . SER A 1 190 ? 51.283 8.987 -21.502 1.00 71.88 190 SER A O 1
ATOM 1516 N N . THR A 1 191 ? 53.308 9.709 -22.169 1.00 66.19 191 THR A N 1
ATOM 1517 C CA . THR A 1 191 ? 53.892 9.886 -20.831 1.00 66.19 191 THR A CA 1
ATOM 1518 C C . THR A 1 191 ? 53.068 10.833 -19.959 1.00 66.19 191 THR A C 1
ATOM 1520 O O . THR A 1 191 ? 52.986 10.614 -18.751 1.00 66.19 191 THR A O 1
ATOM 1523 N N . HIS A 1 192 ? 52.381 11.803 -20.568 1.00 66.31 192 HIS A N 1
ATOM 1524 C CA . HIS A 1 192 ? 51.491 12.752 -19.894 1.00 66.31 192 HIS A CA 1
ATOM 1525 C C . HIS A 1 192 ? 50.154 12.149 -19.427 1.00 66.31 192 HIS A C 1
ATOM 1527 O O . HIS A 1 192 ? 49.488 12.739 -18.583 1.00 66.31 192 HIS A O 1
ATOM 1533 N N . LEU A 1 193 ? 49.766 10.966 -19.919 1.00 66.44 193 LEU A N 1
ATOM 1534 C CA . LEU A 1 193 ? 48.524 10.275 -19.539 1.00 66.44 193 LEU A CA 1
ATOM 1535 C C . LEU A 1 193 ? 48.747 9.152 -18.507 1.00 66.44 193 LEU A C 1
ATOM 1537 O O . LEU A 1 193 ? 47.841 8.363 -18.226 1.00 66.44 193 LEU A O 1
ATOM 1541 N N . LYS A 1 194 ? 49.949 9.043 -17.927 1.00 69.12 194 LYS A N 1
ATOM 1542 C CA . LYS A 1 194 ? 50.238 8.066 -16.868 1.00 69.12 194 LYS A CA 1
ATOM 1543 C C . LYS A 1 194 ? 49.733 8.578 -15.515 1.00 69.12 194 LYS A C 1
ATOM 1545 O O . LYS A 1 194 ? 50.393 9.375 -14.854 1.00 69.12 194 LYS A O 1
ATOM 1550 N N . VAL A 1 195 ? 48.575 8.082 -15.077 1.00 68.25 195 VAL A N 1
ATOM 1551 C CA . VAL A 1 195 ? 48.034 8.353 -13.733 1.00 68.25 195 VAL A CA 1
ATOM 1552 C C . VAL A 1 195 ? 48.880 7.626 -12.681 1.00 68.25 195 VAL A C 1
ATOM 1554 O O . VAL A 1 195 ? 49.089 6.415 -12.763 1.00 68.25 195 VAL A O 1
ATOM 1557 N N . LYS A 1 196 ? 49.373 8.359 -11.674 1.00 64.38 196 LYS A N 1
ATOM 1558 C CA . LYS A 1 196 ? 50.093 7.784 -10.529 1.00 64.38 196 LYS A CA 1
ATOM 1559 C C . LYS A 1 196 ? 49.103 6.985 -9.672 1.00 64.38 196 LYS A C 1
ATOM 1561 O O . LYS A 1 196 ? 48.263 7.568 -8.993 1.00 64.38 196 LYS A O 1
ATOM 1566 N N . HIS A 1 197 ? 49.178 5.656 -9.699 1.00 60.69 197 HIS A N 1
ATOM 1567 C CA . HIS A 1 197 ? 48.378 4.819 -8.804 1.00 60.69 197 HIS A CA 1
ATOM 1568 C C . HIS A 1 197 ? 48.857 5.002 -7.353 1.00 60.69 197 HIS A C 1
ATOM 1570 O O . HIS A 1 197 ? 50.001 4.686 -7.029 1.00 60.69 197 HIS A O 1
ATOM 1576 N N . HIS A 1 198 ? 47.989 5.524 -6.480 1.00 60.81 198 HIS A N 1
ATOM 1577 C CA . HIS A 1 198 ? 48.224 5.547 -5.034 1.00 60.81 198 HIS A CA 1
ATOM 1578 C C . HIS A 1 198 ? 48.276 4.099 -4.517 1.00 60.81 198 HIS A C 1
ATOM 1580 O O . HIS A 1 198 ? 47.450 3.278 -4.916 1.00 60.81 198 HIS A O 1
ATOM 1586 N N . LYS A 1 199 ? 49.240 3.779 -3.644 1.00 56.44 199 LYS A N 1
ATOM 1587 C CA . LYS A 1 199 ? 49.533 2.411 -3.165 1.00 56.44 199 LYS A CA 1
ATOM 1588 C C . LYS A 1 199 ? 48.436 1.772 -2.301 1.00 56.44 199 LYS A C 1
ATOM 1590 O O . LYS A 1 199 ? 48.568 0.609 -1.929 1.00 56.44 199 LYS A O 1
ATOM 1595 N N . ASP A 1 200 ? 47.345 2.478 -2.017 1.00 59.25 200 ASP A N 1
ATOM 1596 C CA . ASP A 1 200 ? 46.183 1.883 -1.362 1.00 59.25 200 ASP A CA 1
ATOM 1597 C C . ASP A 1 200 ? 45.390 1.087 -2.394 1.00 59.25 200 ASP A C 1
ATOM 1599 O O . ASP A 1 200 ? 44.473 1.592 -3.050 1.00 59.25 200 ASP A O 1
ATOM 1603 N N . GLY A 1 201 ? 45.802 -0.169 -2.566 1.00 69.31 201 GLY A N 1
ATOM 1604 C CA . GLY A 1 201 ? 45.146 -1.116 -3.450 1.00 69.31 201 GLY A CA 1
ATOM 1605 C C . GLY A 1 201 ? 43.645 -1.159 -3.172 1.00 69.31 201 GLY A C 1
ATOM 1606 O O . GLY A 1 201 ? 43.203 -1.097 -2.025 1.00 69.31 201 GLY A O 1
ATOM 1607 N N . ILE A 1 202 ? 42.851 -1.280 -4.236 1.00 67.31 202 ILE A N 1
ATOM 1608 C CA . ILE A 1 202 ? 41.382 -1.367 -4.186 1.00 67.31 202 ILE A CA 1
ATOM 1609 C C . ILE A 1 202 ? 40.918 -2.388 -3.127 1.00 67.31 202 ILE A C 1
ATOM 1611 O O . ILE A 1 202 ? 39.932 -2.146 -2.436 1.00 67.31 202 ILE A O 1
ATOM 1615 N N . ALA A 1 203 ? 41.689 -3.463 -2.924 1.00 70.25 203 ALA A N 1
ATOM 1616 C CA . ALA A 1 203 ? 41.494 -4.452 -1.867 1.00 70.25 203 ALA A CA 1
ATOM 1617 C C . ALA A 1 203 ? 41.385 -3.846 -0.451 1.00 70.25 203 ALA A C 1
ATOM 1619 O O . ALA A 1 203 ? 40.431 -4.154 0.256 1.00 70.25 203 ALA A O 1
ATOM 1620 N N . ASN A 1 204 ? 42.271 -2.924 -0.052 1.00 75.62 204 ASN A N 1
ATOM 1621 C CA . ASN A 1 204 ? 42.233 -2.304 1.282 1.00 75.62 204 ASN A CA 1
ATOM 1622 C C . ASN A 1 204 ? 40.991 -1.422 1.475 1.00 75.62 204 ASN A C 1
ATOM 1624 O O . ASN A 1 204 ? 40.419 -1.367 2.563 1.00 75.62 204 ASN A O 1
ATOM 1628 N N . LYS A 1 205 ? 40.534 -0.749 0.410 1.00 77.19 205 LYS A N 1
ATOM 1629 C CA . LYS A 1 205 ? 39.288 0.031 0.449 1.00 77.19 205 LYS A CA 1
ATOM 1630 C C . LYS A 1 205 ? 38.070 -0.877 0.598 1.00 77.19 205 LYS A C 1
ATOM 1632 O O . LYS A 1 205 ? 37.173 -0.539 1.365 1.00 77.19 205 LYS A O 1
ATOM 1637 N N . ILE A 1 206 ? 38.058 -2.016 -0.099 1.00 78.94 206 ILE A N 1
ATOM 1638 C CA . ILE A 1 206 ? 36.987 -3.013 0.003 1.00 78.94 206 ILE A CA 1
ATOM 1639 C C . ILE A 1 206 ? 36.926 -3.580 1.424 1.00 78.94 206 ILE A C 1
ATOM 1641 O O . ILE A 1 206 ? 35.845 -3.571 2.001 1.00 78.94 206 ILE A O 1
ATOM 1645 N N . VAL A 1 207 ? 38.061 -3.979 2.012 1.00 83.75 207 VAL A N 1
ATOM 1646 C CA . VAL A 1 207 ? 38.118 -4.517 3.387 1.00 83.75 207 VAL A CA 1
ATOM 1647 C C . VAL A 1 207 ? 37.556 -3.512 4.399 1.00 83.75 207 VAL A C 1
ATOM 1649 O O . VAL A 1 207 ? 36.622 -3.825 5.136 1.00 83.75 207 VAL A O 1
ATOM 1652 N N . LYS A 1 208 ? 38.008 -2.255 4.341 1.00 84.69 208 LYS A N 1
ATOM 1653 C CA . LYS A 1 208 ? 37.510 -1.185 5.220 1.00 84.69 208 LYS A CA 1
ATOM 1654 C C . LYS A 1 208 ? 36.011 -0.909 5.041 1.00 84.69 208 LYS A C 1
ATOM 1656 O O . LYS A 1 208 ? 35.313 -0.568 5.995 1.00 84.69 208 LYS A O 1
ATOM 1661 N N . TRP A 1 209 ? 35.500 -1.020 3.813 1.00 82.25 209 TRP A N 1
ATOM 1662 C CA . TRP A 1 209 ? 34.065 -0.905 3.534 1.00 82.25 209 TRP A CA 1
ATOM 1663 C C . TRP A 1 209 ? 33.275 -2.094 4.081 1.00 82.25 209 TRP A C 1
ATOM 1665 O O . TRP A 1 209 ? 32.184 -1.897 4.614 1.00 82.25 209 TRP A O 1
ATOM 1675 N N . THR A 1 210 ? 33.803 -3.314 3.965 1.00 82.50 210 THR A N 1
ATOM 1676 C CA . THR A 1 210 ? 33.146 -4.514 4.491 1.00 82.50 210 THR A CA 1
ATOM 1677 C C . THR A 1 210 ? 33.077 -4.508 6.014 1.00 82.50 210 THR A C 1
ATOM 1679 O O . THR A 1 210 ? 32.022 -4.830 6.552 1.00 82.50 210 THR A O 1
ATOM 1682 N N . GLU A 1 211 ? 34.132 -4.054 6.693 1.00 86.81 211 GLU A N 1
ATOM 1683 C CA . GLU A 1 211 ? 34.173 -3.912 8.155 1.00 86.81 211 GLU A CA 1
ATOM 1684 C C . GLU A 1 211 ? 33.129 -2.903 8.641 1.00 86.81 211 GLU A C 1
ATOM 1686 O O . GLU A 1 211 ? 32.240 -3.255 9.411 1.00 86.81 211 GLU A O 1
ATOM 1691 N N . LYS A 1 212 ? 33.125 -1.683 8.084 1.00 89.75 212 LYS A N 1
ATOM 1692 C CA . LYS A 1 212 ? 32.127 -0.657 8.439 1.00 89.75 212 LYS A CA 1
ATOM 1693 C C . LYS A 1 212 ? 30.686 -1.091 8.175 1.00 89.75 212 LYS A C 1
ATOM 1695 O O . LYS A 1 212 ? 29.765 -0.676 8.876 1.00 89.75 212 LYS A O 1
ATOM 1700 N N . LYS A 1 213 ? 30.463 -1.885 7.125 1.00 90.19 213 LYS A N 1
ATOM 1701 C CA . LYS A 1 213 ? 29.135 -2.415 6.808 1.00 90.19 213 LYS A CA 1
ATOM 1702 C C . LYS A 1 213 ? 28.696 -3.460 7.836 1.00 90.19 213 LYS A C 1
ATOM 1704 O O . LYS A 1 213 ? 27.536 -3.432 8.234 1.00 90.19 213 LYS A O 1
ATOM 1709 N N . ALA A 1 214 ? 29.606 -4.336 8.260 1.00 88.94 214 ALA A N 1
ATOM 1710 C CA . ALA A 1 214 ? 29.344 -5.322 9.303 1.00 88.94 214 ALA A CA 1
ATOM 1711 C C . ALA A 1 214 ? 29.048 -4.649 10.653 1.00 88.94 214 ALA A C 1
ATOM 1713 O O . ALA A 1 214 ? 28.041 -4.977 11.273 1.00 88.94 214 ALA A O 1
ATOM 1714 N N . GLU A 1 215 ? 29.841 -3.646 11.047 1.00 92.31 215 GLU A N 1
ATOM 1715 C CA . GLU A 1 215 ? 29.613 -2.854 12.268 1.00 92.31 215 GLU A CA 1
ATOM 1716 C C . GLU A 1 215 ? 28.233 -2.183 12.265 1.00 92.31 215 GLU A C 1
ATOM 1718 O O . GLU A 1 215 ? 27.490 -2.253 13.243 1.00 92.31 215 GLU A O 1
ATOM 1723 N N . LYS A 1 216 ? 27.851 -1.563 11.141 1.00 91.00 216 LYS A N 1
ATOM 1724 C CA . LYS A 1 216 ? 26.528 -0.947 10.994 1.00 91.00 216 LYS A CA 1
ATOM 1725 C C . LYS A 1 216 ? 25.401 -1.976 11.116 1.00 91.00 216 LYS A C 1
ATOM 1727 O O . LYS A 1 216 ? 24.406 -1.711 11.785 1.00 91.00 216 LYS A O 1
ATOM 1732 N N . GLU A 1 217 ? 25.545 -3.132 10.475 1.00 91.81 217 GLU A N 1
ATOM 1733 C CA . GLU A 1 217 ? 24.550 -4.206 10.537 1.00 91.81 217 GLU A CA 1
ATOM 1734 C C . GLU A 1 217 ? 24.407 -4.766 11.962 1.00 91.81 217 GLU A C 1
ATOM 1736 O O . GLU A 1 217 ? 23.304 -5.087 12.406 1.00 91.81 217 GLU A O 1
ATOM 1741 N N . GLU A 1 218 ? 25.510 -4.871 12.701 1.00 93.00 218 GLU A N 1
ATOM 1742 C CA . GLU A 1 218 ? 25.500 -5.294 14.098 1.00 93.00 218 GLU A CA 1
ATOM 1743 C C . GLU A 1 218 ? 24.802 -4.268 14.995 1.00 93.00 218 GLU A C 1
ATOM 1745 O O . GLU A 1 218 ? 23.917 -4.639 15.770 1.00 93.00 218 GLU A O 1
ATOM 1750 N N . LEU A 1 219 ? 25.102 -2.979 14.818 1.00 92.38 219 LEU A N 1
ATOM 1751 C CA . LEU A 1 219 ? 24.428 -1.892 15.528 1.00 92.38 219 LEU A CA 1
ATOM 1752 C C . LEU A 1 219 ? 22.910 -1.898 15.267 1.00 92.38 219 LEU A C 1
ATOM 1754 O O . LEU A 1 219 ? 22.111 -1.780 16.196 1.00 92.38 219 LEU A O 1
ATOM 1758 N N . GLU A 1 220 ? 22.498 -2.097 14.012 1.00 89.94 220 GLU A N 1
ATOM 1759 C CA . GLU A 1 220 ? 21.084 -2.197 13.632 1.00 89.94 220 GLU A CA 1
ATOM 1760 C C . GLU A 1 220 ? 20.397 -3.407 14.286 1.00 89.94 220 GLU A C 1
ATOM 1762 O O . GLU A 1 220 ? 19.259 -3.300 14.752 1.00 89.94 220 GLU A O 1
ATOM 1767 N N . LYS A 1 221 ? 21.089 -4.551 14.392 1.00 91.75 221 LYS A N 1
ATOM 1768 C CA . LYS A 1 221 ? 20.576 -5.738 15.095 1.00 91.75 221 LYS A CA 1
ATOM 1769 C C . LYS A 1 221 ? 20.414 -5.494 16.592 1.00 91.75 221 LYS A C 1
ATOM 1771 O O . LYS A 1 221 ? 19.406 -5.924 17.153 1.00 91.75 221 LYS A O 1
ATOM 1776 N N . VAL A 1 222 ? 21.377 -4.835 17.240 1.00 95.00 222 VAL A N 1
ATOM 1777 C CA . VAL A 1 222 ? 21.301 -4.500 18.673 1.00 95.00 222 VAL A CA 1
ATOM 1778 C C . VAL A 1 222 ? 20.123 -3.562 18.930 1.00 95.00 222 VAL A C 1
ATOM 1780 O O . VAL A 1 222 ? 19.244 -3.895 19.724 1.00 95.00 222 VAL A O 1
ATOM 1783 N N . MET A 1 223 ? 20.026 -2.472 18.170 1.00 92.25 223 MET A N 1
ATOM 1784 C CA . MET A 1 223 ? 18.922 -1.516 18.275 1.00 92.25 223 MET A CA 1
ATOM 1785 C C . MET A 1 223 ? 17.559 -2.185 18.031 1.00 92.25 223 MET A C 1
ATOM 1787 O O . MET A 1 223 ? 16.598 -1.944 18.760 1.00 92.25 223 MET A O 1
ATOM 1791 N N . SER A 1 224 ? 17.463 -3.083 17.045 1.00 88.81 224 SER A N 1
ATOM 1792 C CA . SER A 1 224 ? 16.224 -3.824 16.787 1.00 88.81 224 SER A CA 1
ATOM 1793 C C . SER A 1 224 ? 15.823 -4.739 17.950 1.00 88.81 224 SER A C 1
ATOM 1795 O O . SER A 1 224 ? 14.626 -4.917 18.180 1.00 88.81 224 SER A O 1
ATOM 1797 N N . LYS A 1 225 ? 16.786 -5.333 18.669 1.00 91.19 225 LYS A N 1
ATOM 1798 C CA . LYS A 1 225 ? 16.513 -6.157 19.858 1.00 91.19 225 LYS A CA 1
ATOM 1799 C C . LYS A 1 225 ? 16.029 -5.303 21.027 1.00 91.19 225 LYS A C 1
ATOM 1801 O O . LYS A 1 225 ? 15.047 -5.670 21.665 1.00 91.19 225 LYS A O 1
ATOM 1806 N N . GLU A 1 226 ? 16.659 -4.157 21.271 1.00 94.44 226 GLU A N 1
ATOM 1807 C CA . GLU A 1 226 ? 16.240 -3.226 22.329 1.00 94.44 226 GLU A CA 1
ATOM 1808 C C . GLU A 1 226 ? 14.821 -2.701 22.094 1.00 94.44 226 GLU A C 1
ATOM 1810 O O . GLU A 1 226 ? 13.984 -2.743 22.995 1.00 94.44 226 GLU A O 1
ATOM 1815 N N . ILE A 1 227 ? 14.509 -2.294 20.859 1.00 90.38 227 ILE A N 1
ATOM 1816 C CA . ILE A 1 227 ? 13.158 -1.862 20.473 1.00 90.38 227 ILE A CA 1
ATOM 1817 C C . ILE A 1 227 ? 12.142 -2.988 20.696 1.00 90.38 227 ILE A C 1
ATOM 1819 O O . ILE A 1 227 ? 11.024 -2.741 21.153 1.00 90.38 227 ILE A O 1
ATOM 1823 N N . PHE A 1 228 ? 12.5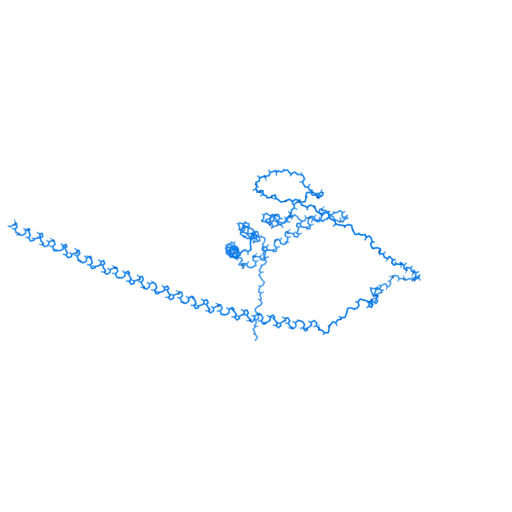06 -4.230 20.374 1.00 91.75 228 PHE A N 1
ATOM 1824 C CA . PHE A 1 228 ? 11.629 -5.378 20.570 1.00 91.75 228 PHE A CA 1
ATOM 1825 C C . PHE A 1 228 ? 11.315 -5.620 22.054 1.00 91.75 228 PHE A C 1
ATOM 1827 O O . PHE A 1 228 ? 10.140 -5.738 22.411 1.00 91.75 228 PHE A O 1
ATOM 1834 N N . GLU A 1 229 ? 12.328 -5.640 22.922 1.00 93.19 229 GLU A N 1
ATOM 1835 C CA . GLU A 1 229 ? 12.127 -5.833 24.365 1.00 93.19 229 GLU A CA 1
ATOM 1836 C C . GLU A 1 229 ? 11.365 -4.660 25.002 1.00 93.19 229 GLU A C 1
ATOM 1838 O O . GLU A 1 229 ? 10.462 -4.868 25.820 1.00 93.19 229 GLU A O 1
ATOM 1843 N N . LEU A 1 230 ? 11.629 -3.423 24.570 1.00 93.81 230 LEU A N 1
ATOM 1844 C CA . LEU A 1 230 ? 10.868 -2.253 25.012 1.00 93.81 230 LEU A CA 1
ATOM 1845 C C . LEU A 1 230 ? 9.383 -2.375 24.636 1.00 93.81 230 LEU A C 1
ATOM 1847 O O . LEU A 1 230 ? 8.507 -2.199 25.479 1.00 93.81 230 LEU A O 1
ATOM 1851 N N . ASN A 1 231 ? 9.079 -2.745 23.391 1.00 88.56 231 ASN A N 1
ATOM 1852 C CA . ASN A 1 231 ? 7.696 -2.927 22.946 1.00 88.56 231 ASN A CA 1
ATOM 1853 C C . ASN A 1 231 ? 6.992 -4.069 23.692 1.00 88.56 231 ASN A C 1
ATOM 1855 O O . ASN A 1 231 ? 5.809 -3.971 24.022 1.00 88.56 231 ASN A O 1
ATOM 1859 N N . LYS A 1 232 ? 7.708 -5.162 23.971 1.00 90.69 232 LYS A N 1
ATOM 1860 C CA . LYS A 1 232 ? 7.190 -6.302 24.734 1.00 90.69 232 LYS A CA 1
ATOM 1861 C C . LYS A 1 232 ? 6.828 -5.900 26.165 1.00 90.69 232 LYS A C 1
ATOM 1863 O O . LYS A 1 232 ? 5.721 -6.199 26.610 1.00 90.69 232 LYS A O 1
ATOM 1868 N N . THR A 1 233 ? 7.711 -5.180 26.856 1.00 92.62 233 THR A N 1
ATOM 1869 C CA . THR A 1 233 ? 7.455 -4.696 28.224 1.00 92.62 233 THR A CA 1
ATOM 1870 C C . THR A 1 233 ? 6.322 -3.668 28.271 1.00 92.62 233 THR A C 1
ATOM 1872 O O . THR A 1 233 ? 5.476 -3.732 29.161 1.00 92.62 233 THR A O 1
ATOM 1875 N N . GLN A 1 234 ? 6.231 -2.763 27.290 1.00 91.88 234 GLN A N 1
ATOM 1876 C CA . GLN A 1 234 ? 5.112 -1.820 27.171 1.00 91.88 234 GLN A CA 1
ATOM 1877 C C . GLN A 1 234 ? 3.769 -2.535 26.986 1.00 91.88 234 GLN A C 1
ATOM 1879 O O . GLN A 1 234 ? 2.798 -2.181 27.651 1.00 91.88 234 GLN A O 1
ATOM 1884 N N . ARG A 1 235 ? 3.713 -3.573 26.140 1.00 88.25 235 ARG A N 1
ATOM 1885 C CA . ARG A 1 235 ? 2.504 -4.395 25.963 1.00 88.25 235 ARG A CA 1
ATOM 1886 C C . ARG A 1 235 ? 2.094 -5.110 27.247 1.00 88.25 235 ARG A C 1
ATOM 1888 O O . ARG A 1 235 ? 0.910 -5.140 27.556 1.00 88.25 235 ARG A O 1
ATOM 1895 N N . GLN A 1 236 ? 3.053 -5.654 27.995 1.00 93.12 236 GLN A N 1
ATOM 1896 C CA . GLN A 1 236 ? 2.777 -6.298 29.284 1.00 93.12 236 GLN A CA 1
ATOM 1897 C C . GLN A 1 236 ? 2.197 -5.306 30.298 1.00 93.12 236 GLN A C 1
ATOM 1899 O O . GLN A 1 236 ? 1.183 -5.602 30.921 1.00 93.12 236 GLN A O 1
ATOM 1904 N N . LYS A 1 237 ? 2.783 -4.106 30.408 1.00 96.50 237 LYS A N 1
ATOM 1905 C CA . LYS A 1 237 ? 2.263 -3.044 31.284 1.00 96.50 237 LYS A CA 1
ATOM 1906 C C . LYS A 1 237 ? 0.867 -2.586 30.873 1.00 96.50 237 LYS A C 1
ATOM 1908 O O . LYS A 1 237 ? 0.019 -2.385 31.734 1.00 96.50 237 LYS A O 1
ATOM 1913 N N . LEU A 1 238 ? 0.623 -2.432 29.570 1.00 94.50 238 LEU A N 1
ATOM 1914 C CA . LEU A 1 238 ? -0.693 -2.053 29.058 1.00 94.50 238 LEU A CA 1
ATOM 1915 C C . LEU A 1 238 ? -1.747 -3.106 29.419 1.00 94.50 238 LEU A C 1
ATOM 1917 O O . LEU A 1 238 ? -2.797 -2.753 29.943 1.00 94.50 238 LEU A O 1
ATOM 1921 N N . PHE A 1 239 ? -1.428 -4.386 29.219 1.00 96.31 239 PHE A N 1
ATOM 1922 C CA . PHE A 1 239 ? -2.310 -5.493 29.583 1.00 96.31 239 PHE A CA 1
ATOM 1923 C C . PHE A 1 239 ? -2.609 -5.528 31.089 1.00 96.31 239 PHE A C 1
ATOM 1925 O O . PHE A 1 239 ? -3.747 -5.740 31.493 1.00 96.31 239 PHE A O 1
ATOM 1932 N N . GLU A 1 240 ? -1.608 -5.268 31.933 1.00 96.25 240 GLU A N 1
ATOM 1933 C CA . GLU A 1 240 ? -1.798 -5.206 33.385 1.00 96.25 240 GLU A CA 1
ATOM 1934 C C . GLU A 1 240 ? -2.728 -4.053 33.802 1.00 96.25 240 GLU A C 1
ATOM 1936 O O . GLU A 1 240 ? -3.573 -4.219 34.682 1.00 96.25 240 GLU A O 1
ATOM 1941 N N . ILE A 1 241 ? -2.608 -2.890 33.153 1.00 96.38 241 ILE A N 1
ATOM 1942 C CA . ILE A 1 241 ? -3.498 -1.743 33.383 1.00 96.38 241 ILE A CA 1
ATOM 1943 C C . ILE A 1 241 ? -4.928 -2.067 32.936 1.00 96.38 241 ILE A C 1
ATOM 1945 O O . ILE A 1 241 ? -5.875 -1.772 33.665 1.00 96.38 241 ILE A O 1
ATOM 1949 N N . GLU A 1 242 ? -5.095 -2.685 31.764 1.00 96.12 242 GLU A N 1
ATOM 1950 C CA . GLU A 1 242 ? -6.406 -3.107 31.259 1.00 96.12 242 GLU A CA 1
ATOM 1951 C C . GLU A 1 242 ? -7.086 -4.094 32.211 1.00 96.12 242 GLU A C 1
ATOM 1953 O O . GLU A 1 242 ? -8.267 -3.925 32.522 1.00 96.12 242 GLU A O 1
ATOM 1958 N N . LEU A 1 243 ? -6.332 -5.071 32.728 1.00 97.31 243 LEU A N 1
ATOM 1959 C CA . LEU A 1 243 ? -6.836 -6.048 33.688 1.00 97.31 243 LEU A CA 1
ATOM 1960 C C . LEU A 1 243 ? -7.307 -5.370 34.983 1.00 97.31 243 LEU A C 1
ATOM 1962 O O . LEU A 1 243 ? -8.446 -5.579 35.394 1.00 97.31 243 LEU A O 1
ATOM 1966 N N . LYS A 1 244 ? -6.488 -4.486 35.568 1.00 97.38 244 LYS A N 1
ATOM 1967 C CA . LYS A 1 244 ? -6.859 -3.730 36.780 1.00 97.38 244 LYS A CA 1
ATOM 1968 C C . LYS A 1 244 ? -8.110 -2.878 36.568 1.00 97.38 244 LYS A C 1
ATOM 1970 O O . LYS A 1 244 ? -8.999 -2.851 37.414 1.00 97.38 244 LYS A O 1
ATOM 1975 N N . CYS A 1 245 ? -8.212 -2.211 35.419 1.00 96.62 245 CYS A N 1
ATOM 1976 C CA . CYS A 1 245 ? -9.376 -1.391 35.093 1.00 96.62 245 CYS A CA 1
ATOM 1977 C C . CYS A 1 245 ? -10.651 -2.240 34.922 1.00 96.62 245 CYS A C 1
ATOM 1979 O O . CYS A 1 245 ? -11.739 -1.814 35.313 1.00 96.62 245 CYS A O 1
ATOM 1981 N N . ALA A 1 246 ? -10.538 -3.448 34.362 1.00 96.69 246 ALA A N 1
ATOM 1982 C CA . ALA A 1 246 ? -11.658 -4.380 34.245 1.00 96.69 246 ALA A CA 1
ATOM 1983 C C . ALA A 1 246 ? -12.116 -4.916 35.613 1.00 96.69 246 ALA A C 1
ATOM 1985 O O . ALA A 1 246 ? -13.319 -4.969 35.874 1.00 96.69 246 ALA A O 1
ATOM 1986 N N . GLU A 1 247 ? -11.177 -5.260 36.497 1.00 96.69 247 GLU A N 1
ATOM 1987 C CA . GLU A 1 247 ? -11.467 -5.705 37.866 1.00 96.69 247 GLU A CA 1
ATOM 1988 C C . GLU A 1 247 ? -12.194 -4.624 38.675 1.00 96.69 247 GLU A C 1
ATOM 1990 O O . GLU A 1 247 ? -13.190 -4.903 39.345 1.00 96.69 247 GLU A O 1
ATOM 1995 N N . GLU A 1 248 ? -11.749 -3.371 38.571 1.00 97.06 248 GLU A N 1
ATOM 1996 C CA . GLU A 1 248 ? -12.376 -2.249 39.271 1.00 97.06 248 GLU A CA 1
ATOM 1997 C C . GLU A 1 248 ? -13.799 -1.972 38.767 1.00 97.06 248 GLU A C 1
ATOM 1999 O O . GLU A 1 248 ? -14.717 -1.789 39.569 1.00 97.06 248 GLU A O 1
ATOM 2004 N N . LYS A 1 249 ? -14.023 -2.044 37.448 1.00 97.06 249 LYS A N 1
ATOM 2005 C CA . LYS A 1 249 ? -15.373 -1.958 36.866 1.00 97.06 249 LYS A CA 1
ATOM 2006 C C . LYS A 1 249 ? -16.284 -3.073 37.371 1.00 97.06 249 LYS A C 1
ATOM 2008 O O . LYS A 1 249 ? -17.435 -2.814 37.712 1.00 97.06 249 LYS A O 1
ATOM 2013 N N . LEU A 1 250 ? -15.784 -4.308 37.442 1.00 97.12 250 LEU A N 1
ATOM 2014 C CA . LEU A 1 250 ? -16.562 -5.431 37.964 1.00 97.12 250 LEU A CA 1
ATOM 2015 C C . LEU A 1 250 ? -16.934 -5.211 39.436 1.00 97.12 250 LEU A C 1
ATOM 2017 O O . LEU A 1 250 ? -18.073 -5.464 39.826 1.00 97.12 250 LEU A O 1
ATOM 2021 N N . LYS A 1 251 ? -16.002 -4.688 40.239 1.00 97.19 251 LYS A N 1
ATOM 2022 C CA . LYS A 1 251 ? -16.249 -4.351 41.644 1.00 97.19 251 LYS A CA 1
ATOM 2023 C C . LYS A 1 251 ? -17.352 -3.298 41.793 1.00 97.19 251 LYS A C 1
ATOM 2025 O O . LYS A 1 251 ? -18.255 -3.498 42.601 1.00 97.19 251 LYS A O 1
ATOM 2030 N N . GLN A 1 252 ? -17.324 -2.243 40.976 1.00 96.88 252 GLN A N 1
ATOM 2031 C CA . GLN A 1 252 ? -18.374 -1.216 40.959 1.00 96.88 252 GLN A CA 1
ATOM 2032 C C . GLN A 1 252 ? -19.749 -1.806 40.613 1.00 96.88 252 GLN A C 1
ATOM 2034 O O . GLN A 1 252 ? -20.730 -1.513 41.291 1.00 96.88 252 GLN A O 1
ATOM 2039 N N . ILE A 1 253 ? -19.820 -2.693 39.615 1.00 97.50 253 ILE A N 1
ATOM 2040 C CA . ILE A 1 253 ? -21.075 -3.358 39.223 1.00 97.50 253 ILE A CA 1
ATOM 2041 C C . ILE A 1 253 ? -21.631 -4.217 40.367 1.00 97.50 253 ILE A C 1
ATOM 2043 O O . ILE A 1 253 ? -22.837 -4.223 40.618 1.00 97.50 253 ILE A O 1
ATOM 2047 N N . ILE A 1 254 ? -20.768 -4.957 41.068 1.00 97.12 254 ILE A N 1
ATOM 2048 C CA . ILE A 1 254 ? -21.181 -5.791 42.205 1.00 97.12 254 ILE A CA 1
ATOM 2049 C C . ILE A 1 254 ? -21.742 -4.920 43.335 1.00 97.12 254 ILE A C 1
ATOM 2051 O O . ILE A 1 254 ? -22.789 -5.249 43.894 1.00 97.12 254 ILE A O 1
ATOM 2055 N N . GLU A 1 255 ? -21.082 -3.807 43.650 1.00 97.25 255 GLU A N 1
ATOM 2056 C CA . GLU A 1 255 ? -21.517 -2.872 44.690 1.00 97.25 255 GLU A CA 1
ATOM 2057 C C . GLU A 1 255 ? -22.853 -2.200 44.339 1.00 97.25 255 GLU A C 1
ATOM 2059 O O . GLU A 1 255 ? -23.766 -2.152 45.167 1.00 97.25 255 GLU A O 1
ATOM 2064 N N . GLU A 1 256 ? -23.026 -1.779 43.085 1.00 97.44 256 GLU A N 1
ATOM 2065 C CA . GLU A 1 256 ? -24.285 -1.221 42.590 1.00 97.44 256 GLU A CA 1
ATOM 2066 C C . GLU A 1 256 ? -25.433 -2.240 42.682 1.00 97.44 256 GLU A C 1
ATOM 2068 O O . GLU A 1 256 ? -26.529 -1.923 43.153 1.00 97.44 256 GLU A O 1
ATOM 2073 N N . ASN A 1 257 ? -25.186 -3.491 42.288 1.00 96.44 257 ASN A N 1
ATOM 2074 C CA . ASN A 1 257 ? -26.175 -4.563 42.403 1.00 96.44 257 ASN A CA 1
ATOM 2075 C C . ASN A 1 257 ? -26.517 -4.878 43.868 1.00 96.44 257 ASN A C 1
ATOM 2077 O O . ASN A 1 257 ? -27.675 -5.165 44.181 1.00 96.44 257 ASN A O 1
ATOM 2081 N N . ALA A 1 258 ? -25.544 -4.801 44.780 1.00 97.62 258 ALA A N 1
ATOM 2082 C CA . ALA A 1 258 ? -25.788 -4.969 46.210 1.00 97.62 258 ALA A CA 1
ATOM 2083 C C . ALA A 1 258 ? -26.690 -3.852 46.762 1.00 97.62 258 ALA A C 1
ATOM 2085 O O . ALA A 1 258 ? -27.651 -4.144 47.475 1.00 97.62 258 ALA A O 1
ATOM 2086 N N . MET A 1 259 ? -26.441 -2.597 46.378 1.00 96.75 259 MET A N 1
ATOM 2087 C CA . MET A 1 259 ? -27.276 -1.445 46.741 1.00 96.75 259 MET A CA 1
ATOM 2088 C C . MET A 1 259 ? -28.708 -1.575 46.203 1.00 96.75 259 MET A C 1
ATOM 2090 O O . MET A 1 259 ? -29.669 -1.413 46.952 1.00 96.75 259 MET A O 1
ATOM 2094 N N . LYS A 1 260 ? -28.875 -1.956 44.931 1.00 97.06 260 LYS A N 1
ATOM 2095 C CA . LYS A 1 260 ? -30.207 -2.197 44.344 1.00 97.06 260 LYS A CA 1
ATOM 2096 C C . LYS A 1 260 ? -30.964 -3.306 45.075 1.00 97.06 260 LYS A C 1
ATOM 2098 O O . LYS A 1 260 ? -32.162 -3.181 45.316 1.00 97.06 260 LYS A O 1
ATOM 2103 N N . ASN A 1 261 ? -30.272 -4.375 45.468 1.00 96.06 261 ASN A N 1
ATOM 2104 C CA . ASN A 1 261 ? -30.878 -5.466 46.228 1.00 96.06 261 ASN A CA 1
ATOM 2105 C C . ASN A 1 261 ? -31.313 -5.039 47.637 1.00 96.06 261 ASN A C 1
ATOM 2107 O O . ASN A 1 261 ? -32.368 -5.474 48.098 1.00 96.06 261 ASN A O 1
ATOM 2111 N N . THR A 1 262 ? -30.536 -4.207 48.338 1.00 96.75 262 THR A N 1
ATOM 2112 C CA . THR A 1 262 ? -30.949 -3.699 49.658 1.00 96.75 262 THR A CA 1
ATOM 2113 C C . THR A 1 262 ? -32.129 -2.737 49.547 1.00 96.75 262 THR A C 1
ATOM 2115 O O . THR A 1 262 ? -33.053 -2.817 50.355 1.00 96.75 262 THR A O 1
ATOM 2118 N N . GLU A 1 263 ? -32.157 -1.888 48.517 1.00 96.62 263 GLU A N 1
ATOM 2119 C CA . GLU A 1 263 ? -33.295 -1.013 48.227 1.00 96.62 263 GLU A CA 1
ATOM 2120 C C . GLU A 1 263 ? -34.566 -1.817 47.912 1.00 96.62 263 GLU A C 1
ATOM 2122 O O . GLU A 1 263 ? -35.637 -1.517 48.442 1.00 96.62 263 GLU A O 1
ATOM 2127 N N . LEU A 1 264 ? -34.452 -2.873 47.099 1.00 96.94 264 LEU A N 1
ATOM 2128 C CA . LEU A 1 264 ? -35.577 -3.747 46.765 1.00 96.94 264 LEU A CA 1
ATOM 2129 C C . LEU A 1 264 ? -36.131 -4.459 48.006 1.00 96.94 264 LEU A C 1
ATOM 2131 O O . LEU A 1 264 ? -37.346 -4.514 48.181 1.00 96.94 264 LEU A O 1
ATOM 2135 N N . LYS A 1 265 ? -35.254 -4.948 48.893 1.00 96.69 265 LYS A N 1
ATOM 2136 C CA . LYS A 1 265 ? -35.662 -5.564 50.166 1.00 96.69 265 LYS A CA 1
ATOM 2137 C C . LYS A 1 265 ? -36.453 -4.594 51.044 1.00 96.69 265 LYS A C 1
ATOM 2139 O O . LYS A 1 265 ? -37.517 -4.966 51.519 1.00 96.69 265 LYS A O 1
ATOM 2144 N N . ARG A 1 266 ? -35.993 -3.345 51.187 1.00 96.69 266 ARG A N 1
ATOM 2145 C CA . ARG A 1 266 ? -36.729 -2.307 51.937 1.00 96.69 266 ARG A CA 1
ATOM 2146 C C . ARG A 1 266 ? -38.096 -2.002 51.324 1.00 96.69 266 ARG A C 1
ATOM 2148 O O . ARG A 1 266 ? -39.061 -1.807 52.049 1.00 96.69 266 ARG A O 1
ATOM 2155 N N . LYS A 1 267 ? -38.198 -1.962 49.990 1.00 97.12 267 LYS A N 1
ATOM 2156 C CA . LYS A 1 267 ? -39.487 -1.762 49.300 1.00 97.12 267 LYS A CA 1
ATOM 2157 C C . LYS A 1 267 ? -40.466 -2.905 49.561 1.00 97.12 267 LYS A C 1
ATOM 2159 O O . LYS A 1 267 ? -41.647 -2.635 49.750 1.00 97.12 267 LYS A O 1
ATOM 2164 N N . LEU A 1 268 ? -39.986 -4.149 49.573 1.00 96.38 268 LEU A N 1
ATOM 2165 C CA . LEU A 1 268 ? -40.810 -5.313 49.911 1.00 96.38 268 LEU A CA 1
ATOM 2166 C C . LEU A 1 268 ? -41.296 -5.253 51.362 1.00 96.38 268 LEU A C 1
ATOM 2168 O O . LEU A 1 268 ? -42.483 -5.436 51.596 1.00 96.38 268 LEU A O 1
ATOM 2172 N N . GLU A 1 269 ? -40.414 -4.909 52.299 1.00 96.94 269 GLU A N 1
ATOM 2173 C CA . GLU A 1 269 ? -40.755 -4.769 53.720 1.00 96.94 269 GLU A CA 1
ATOM 2174 C C . GLU A 1 269 ? -41.843 -3.703 53.947 1.00 96.94 269 GLU A C 1
ATOM 2176 O O . GLU A 1 269 ? -42.854 -3.976 54.586 1.00 96.94 269 GLU A O 1
ATOM 2181 N N . MET A 1 270 ? -41.722 -2.525 53.320 1.00 96.50 270 MET A N 1
ATOM 2182 C CA . MET A 1 270 ? -42.768 -1.490 53.392 1.00 96.50 270 MET A CA 1
ATOM 2183 C C . MET A 1 270 ? -44.119 -1.958 52.825 1.00 96.50 270 MET A C 1
ATOM 2185 O O . MET A 1 270 ? -45.170 -1.599 53.354 1.00 96.50 270 MET A O 1
ATOM 2189 N N . LEU A 1 271 ? -44.110 -2.743 51.741 1.00 96.56 271 LEU A N 1
ATOM 2190 C CA . LEU A 1 271 ? -45.336 -3.289 51.149 1.00 96.56 271 LEU A CA 1
ATOM 2191 C C . LEU A 1 271 ? -45.988 -4.341 52.055 1.00 96.56 271 LEU A C 1
ATOM 2193 O O . LEU A 1 271 ? -47.216 -4.386 52.146 1.00 96.56 271 LEU A O 1
ATOM 2197 N N . GLU A 1 272 ? -45.186 -5.170 52.724 1.00 96.12 272 GLU A N 1
ATOM 2198 C CA . GLU A 1 272 ? -45.666 -6.135 53.717 1.00 96.12 272 GLU A CA 1
ATOM 2199 C C . GLU A 1 272 ? -46.307 -5.418 54.915 1.00 96.12 272 GLU A C 1
ATOM 2201 O O . GLU A 1 272 ? -47.432 -5.749 55.295 1.00 96.12 272 GLU A O 1
ATOM 2206 N N . GLU A 1 273 ? -45.666 -4.371 55.443 1.00 96.12 273 GLU A N 1
ATOM 2207 C CA . GLU A 1 273 ? -46.221 -3.548 56.525 1.00 96.12 273 GLU A CA 1
ATOM 2208 C C . GLU A 1 273 ? -47.540 -2.866 56.125 1.00 96.12 273 GLU A C 1
ATOM 2210 O O . GLU A 1 273 ? -48.510 -2.861 56.893 1.00 96.12 273 GLU A O 1
ATOM 2215 N N . GLU A 1 274 ? -47.613 -2.310 54.910 1.00 95.94 274 GLU A N 1
ATOM 2216 C CA . GLU A 1 274 ? -48.831 -1.690 54.380 1.00 95.94 274 GLU A CA 1
ATOM 2217 C C . GLU A 1 274 ? -49.969 -2.714 54.246 1.00 95.94 274 GLU A C 1
ATOM 2219 O O . GLU A 1 274 ? -51.117 -2.441 54.621 1.00 95.94 274 GLU A O 1
ATOM 2224 N N . HIS A 1 275 ? -49.661 -3.907 53.730 1.00 95.56 275 HIS A N 1
ATOM 2225 C CA . HIS A 1 275 ? -50.618 -5.002 53.620 1.00 95.56 275 HIS A CA 1
ATOM 2226 C C . HIS A 1 275 ? -51.133 -5.439 55.001 1.00 95.56 275 HIS A C 1
ATOM 2228 O O . HIS A 1 275 ? -52.346 -5.560 55.200 1.00 95.56 275 HIS A O 1
ATOM 2234 N N . ASP A 1 276 ? -50.250 -5.595 55.986 1.00 95.69 276 ASP A N 1
ATOM 2235 C CA . ASP A 1 276 ? -50.616 -5.964 57.355 1.00 95.69 276 ASP A CA 1
ATOM 2236 C C . ASP A 1 276 ? -51.509 -4.918 58.032 1.00 95.69 276 ASP A C 1
ATOM 2238 O O . ASP A 1 276 ? -52.474 -5.261 58.729 1.00 95.69 276 ASP A O 1
ATOM 2242 N N . LEU A 1 277 ? -51.231 -3.631 57.807 1.00 94.38 277 LEU A N 1
ATOM 2243 C CA . LEU A 1 277 ? -52.078 -2.532 58.271 1.00 94.38 277 LEU A CA 1
ATOM 2244 C C . LEU A 1 277 ? -53.475 -2.598 57.646 1.00 94.38 277 LEU A C 1
ATOM 2246 O O . LEU A 1 277 ? -54.470 -2.532 58.377 1.00 94.38 277 LEU A O 1
ATOM 2250 N N . LYS A 1 278 ? -53.572 -2.799 56.324 1.00 94.81 278 LYS A N 1
ATOM 2251 C CA . LYS A 1 278 ? -54.862 -2.981 55.632 1.00 94.81 278 LYS A CA 1
ATOM 2252 C C . LYS A 1 278 ? -55.648 -4.157 56.211 1.00 94.81 278 LYS A C 1
ATOM 2254 O O . LYS A 1 278 ? -56.840 -4.018 56.493 1.00 94.81 278 LYS A O 1
ATOM 2259 N N . MET A 1 279 ? -54.988 -5.285 56.472 1.00 93.62 279 MET A N 1
ATOM 2260 C CA . MET A 1 279 ? -55.633 -6.468 57.051 1.00 93.62 279 MET A CA 1
ATOM 2261 C C . MET A 1 279 ? -56.119 -6.236 58.489 1.00 93.62 279 MET A C 1
ATOM 2263 O O . MET A 1 279 ? -57.204 -6.694 58.852 1.00 93.62 279 MET A O 1
ATOM 2267 N N . LYS A 1 280 ? -55.371 -5.491 59.314 1.00 93.44 280 LYS A N 1
ATOM 2268 C CA . LYS A 1 280 ? -55.813 -5.107 60.669 1.00 93.44 280 LYS A CA 1
ATOM 2269 C C . LYS A 1 280 ? -57.046 -4.202 60.646 1.00 93.44 280 LYS A C 1
ATOM 2271 O O . LYS A 1 280 ? -57.920 -4.370 61.494 1.00 93.44 280 LYS A O 1
ATOM 2276 N N . ILE A 1 281 ? -57.127 -3.268 59.697 1.00 92.50 281 ILE A N 1
ATOM 2277 C CA . ILE A 1 281 ? -58.290 -2.380 59.537 1.00 92.50 281 ILE A CA 1
ATOM 2278 C C . ILE A 1 281 ? -59.531 -3.193 59.153 1.00 92.50 281 ILE A C 1
ATOM 2280 O O . ILE A 1 281 ? -60.571 -3.052 59.791 1.00 92.50 281 ILE A O 1
ATOM 2284 N N . LEU A 1 282 ? -59.412 -4.097 58.176 1.00 88.44 282 LEU A N 1
ATOM 2285 C CA . LEU A 1 282 ? -60.522 -4.955 57.740 1.00 88.44 282 LEU A CA 1
ATOM 2286 C C . LEU A 1 282 ? -61.069 -5.835 58.873 1.00 88.44 282 LEU A C 1
ATOM 2288 O O . LEU A 1 282 ? -62.278 -5.998 58.989 1.00 88.44 282 LEU A O 1
ATOM 2292 N N . ARG A 1 283 ? -60.199 -6.358 59.746 1.00 88.69 283 ARG A N 1
ATOM 2293 C CA . ARG A 1 283 ? -60.612 -7.165 60.909 1.00 88.69 283 ARG A CA 1
ATOM 2294 C C . ARG A 1 283 ? -61.316 -6.370 62.013 1.00 88.69 283 ARG A C 1
ATOM 2296 O O . ARG A 1 283 ? -62.020 -6.981 62.799 1.00 88.69 283 ARG A O 1
ATOM 2303 N N . LYS A 1 284 ? -61.097 -5.053 62.118 1.00 83.88 284 LYS A N 1
ATOM 2304 C CA . LYS A 1 284 ? -61.761 -4.191 63.117 1.00 83.88 284 LYS A CA 1
ATOM 2305 C C . LYS A 1 284 ? -63.147 -3.703 62.683 1.00 83.88 284 LYS A C 1
ATOM 2307 O O . LYS A 1 284 ? -63.899 -3.241 63.532 1.00 83.88 284 LYS A O 1
ATOM 2312 N N . ASN A 1 285 ? -63.443 -3.759 61.385 1.00 73.50 285 ASN A N 1
ATOM 2313 C CA . ASN A 1 285 ? -64.687 -3.257 60.798 1.00 73.50 285 ASN A CA 1
ATOM 2314 C C . ASN A 1 285 ? -65.739 -4.358 60.537 1.00 73.50 285 ASN A C 1
ATOM 2316 O O . ASN A 1 285 ? -66.812 -4.037 60.033 1.00 73.50 285 ASN A O 1
ATOM 2320 N N . ASN A 1 286 ? -65.432 -5.618 60.867 1.00 57.75 286 ASN A N 1
ATOM 2321 C CA . ASN A 1 286 ? -66.353 -6.763 60.897 1.00 57.75 286 ASN A CA 1
ATOM 2322 C C . ASN A 1 286 ? -66.632 -7.160 62.347 1.00 57.75 286 ASN A C 1
ATOM 2324 O O . ASN A 1 286 ? -67.747 -7.660 62.604 1.00 57.75 286 ASN A O 1
#